Protein AF-A0AAN5T2H8-F1 (afdb_monomer_lite)

Foldseek 3Di:
DAWDWDWPPPPDDDDPPDDIDIDTHDDPDDDDADEEEDELVDQGDALVVCLVVPHAEYEYDAFWAAQVQQQATDDPRNNDALVRCVRNVVSNHAYAHEAADDFDPDPRTTSANQSSCVSDPHLVSNLVSNLVNVVVVCVRSVHQAYEYPRLHHLWFADDLQDTDDNLVSVLCSLVVNCVVPVSHAYEYEDECQCQADDPDHTSRHVSVVSSCNSHVVRHPYYHYPLDPDAWGQHPVRDTDHSDDDPDDPD

Radius of gyration: 19.36 Å; chains: 1; bounding box: 51×49×49 Å

Sequence (250 aa):
SGYTVQFSPQPLTATANATVNITLSQVTSAKGRIIGYIPGWKTPPTAQELANAGYTHVMIAFGVFSTNTPGVIVPAFETVTKEYIQSLHQAGIKVILSLGGALTSIPNTTVDFHQVLAASSSPDVFKQTFINSLKGLISQYGFDGFDMDIEHGINAGGSFSQPQGDIAVLASIINTMYSQNPSLLITLTPQVANIAATSGFDQTWGNYASLTMQTHQSLAWVGIQLYNTGCAFGIDQVCYGPTPTDIPDF

Structure (mmCIF, N/CA/C/O backbone):
data_AF-A0AAN5T2H8-F1
#
_entry.id   AF-A0AAN5T2H8-F1
#
loop_
_atom_site.group_PDB
_atom_site.id
_atom_site.type_symbol
_atom_site.label_atom_id
_atom_site.label_alt_id
_atom_site.label_comp_id
_atom_site.label_asym_id
_atom_site.label_entity_id
_atom_site.label_seq_id
_atom_site.pdbx_PDB_ins_code
_atom_site.Cartn_x
_atom_site.Cartn_y
_atom_site.Cartn_z
_atom_site.occupancy
_atom_site.B_iso_or_equiv
_atom_site.auth_seq_id
_atom_site.auth_comp_id
_atom_site.auth_asym_id
_atom_site.auth_atom_id
_atom_site.pdbx_PDB_model_num
ATOM 1 N N . SER A 1 1 ? -4.868 -22.677 -7.650 1.00 50.78 1 SER A N 1
ATOM 2 C CA . SER A 1 1 ? -4.184 -23.671 -6.801 1.00 50.78 1 SER A CA 1
ATOM 3 C C . SER A 1 1 ? -2.700 -23.553 -7.079 1.00 50.78 1 SER A C 1
ATOM 5 O O . SER A 1 1 ? -2.322 -23.704 -8.231 1.00 50.78 1 SER A O 1
ATOM 7 N N . GLY A 1 2 ? -1.898 -23.124 -6.103 1.00 60.19 2 GLY A N 1
ATOM 8 C CA . GLY A 1 2 ? -0.490 -22.773 -6.334 1.00 60.19 2 GLY A CA 1
ATOM 9 C C . GLY A 1 2 ? 0.454 -23.974 -6.303 1.00 60.19 2 GLY A C 1
ATOM 10 O O . GLY A 1 2 ? 0.075 -25.060 -5.866 1.00 60.19 2 GLY A O 1
ATOM 11 N N . TYR A 1 3 ? 1.694 -23.746 -6.725 1.00 69.50 3 TYR A N 1
ATOM 12 C CA . TYR A 1 3 ? 2.822 -24.643 -6.492 1.00 69.50 3 TYR A CA 1
ATOM 13 C C . TYR A 1 3 ? 3.822 -23.932 -5.581 1.00 69.50 3 TYR A C 1
ATOM 15 O O . TYR A 1 3 ? 4.044 -22.732 -5.737 1.00 69.50 3 TYR A O 1
ATOM 23 N N . THR A 1 4 ? 4.440 -24.641 -4.640 1.00 72.44 4 THR A N 1
ATOM 24 C CA . THR A 1 4 ? 5.670 -24.146 -4.010 1.00 72.44 4 THR A CA 1
ATOM 25 C C . THR A 1 4 ? 6.844 -24.505 -4.902 1.00 72.44 4 THR A C 1
ATOM 27 O O . THR A 1 4 ? 6.951 -25.656 -5.333 1.00 72.44 4 THR A O 1
ATOM 30 N N . VAL A 1 5 ? 7.717 -23.532 -5.152 1.00 77.94 5 VAL A N 1
ATOM 31 C CA . VAL A 1 5 ? 8.919 -23.709 -5.966 1.00 77.94 5 VAL A CA 1
ATOM 32 C C . VAL A 1 5 ? 10.115 -23.904 -5.044 1.00 77.94 5 VAL A C 1
ATOM 34 O O . VAL A 1 5 ? 10.361 -23.086 -4.160 1.00 77.94 5 VAL A O 1
ATOM 37 N N . GLN A 1 6 ? 10.865 -24.981 -5.249 1.00 83.56 6 GLN A N 1
ATOM 38 C CA . GLN A 1 6 ? 12.173 -25.181 -4.635 1.00 83.56 6 GLN A CA 1
ATOM 39 C C . GLN A 1 6 ? 13.227 -25.286 -5.726 1.00 83.56 6 GLN A C 1
ATOM 41 O O . GLN A 1 6 ? 13.046 -26.012 -6.700 1.00 83.56 6 GLN A O 1
ATOM 46 N N . PHE A 1 7 ? 14.335 -24.577 -5.540 1.00 82.75 7 PHE A N 1
ATOM 47 C CA . PHE A 1 7 ? 15.474 -24.627 -6.444 1.00 82.75 7 PHE A CA 1
ATOM 48 C C . PHE A 1 7 ? 16.621 -25.391 -5.780 1.00 82.75 7 PHE A C 1
ATOM 50 O O . PHE A 1 7 ? 16.861 -25.222 -4.586 1.00 82.75 7 PHE A O 1
ATOM 57 N N . SER A 1 8 ? 17.365 -26.189 -6.539 1.00 82.81 8 SER A N 1
ATOM 58 C CA . SER A 1 8 ? 18.579 -26.861 -6.061 1.00 82.81 8 SER A CA 1
ATOM 59 C C . SER A 1 8 ? 19.687 -26.793 -7.121 1.00 82.81 8 SER A C 1
ATOM 61 O O . SER A 1 8 ? 19.396 -27.082 -8.285 1.00 82.81 8 SER A O 1
ATOM 63 N N . PRO A 1 9 ? 20.937 -26.437 -6.757 1.00 78.25 9 PRO A N 1
ATOM 64 C CA . PRO A 1 9 ? 21.416 -26.154 -5.397 1.00 78.25 9 PRO A CA 1
ATOM 65 C C . PRO A 1 9 ? 20.999 -24.768 -4.864 1.00 78.25 9 PRO A C 1
ATOM 67 O O . PRO A 1 9 ? 20.683 -23.862 -5.632 1.00 78.25 9 PRO A O 1
ATOM 70 N N . GLN A 1 10 ? 21.002 -24.614 -3.533 1.00 74.00 10 GLN A N 1
ATOM 71 C CA . GLN A 1 10 ? 20.938 -23.317 -2.845 1.00 74.00 10 GLN A CA 1
ATOM 72 C C . GLN A 1 10 ? 22.271 -23.040 -2.133 1.00 74.00 10 GLN A C 1
ATOM 74 O O . GLN A 1 10 ? 22.791 -23.956 -1.491 1.00 74.00 10 GLN A O 1
ATOM 79 N N . PRO A 1 11 ? 22.807 -21.806 -2.184 1.00 65.06 11 PRO A N 1
ATOM 80 C CA . PRO A 1 11 ? 22.267 -20.634 -2.881 1.00 65.06 11 PRO A CA 1
ATOM 81 C C . PRO A 1 11 ? 22.416 -20.738 -4.408 1.00 65.06 11 PRO A C 1
ATOM 83 O O . PRO A 1 11 ? 23.359 -21.355 -4.906 1.00 65.06 11 PRO A O 1
ATOM 86 N N . LEU A 1 12 ? 21.503 -20.109 -5.156 1.00 71.12 12 LEU A N 1
ATOM 87 C CA . LEU A 1 12 ? 21.636 -20.007 -6.613 1.00 71.12 12 LEU A CA 1
ATOM 88 C C . LEU A 1 12 ? 22.919 -19.245 -6.953 1.00 71.12 12 LEU A C 1
ATOM 90 O O . LEU A 1 12 ? 23.082 -18.084 -6.584 1.00 71.12 12 LEU A O 1
ATOM 94 N N . THR A 1 13 ? 23.833 -19.905 -7.659 1.00 67.75 13 THR A N 1
ATOM 95 C CA . THR A 1 13 ? 25.086 -19.310 -8.131 1.00 67.75 13 THR A CA 1
ATOM 96 C C . THR A 1 13 ? 25.065 -19.273 -9.653 1.00 67.75 13 THR A C 1
ATOM 98 O O . THR A 1 13 ? 24.895 -20.301 -10.305 1.00 67.75 13 THR A O 1
ATOM 101 N N . ALA A 1 14 ? 25.228 -18.085 -10.235 1.00 62.59 14 ALA A N 1
ATOM 102 C CA . ALA A 1 14 ? 25.294 -17.924 -11.683 1.00 62.59 14 ALA A CA 1
ATOM 103 C C . ALA A 1 14 ? 26.664 -18.405 -12.187 1.00 62.59 14 ALA A C 1
ATOM 105 O O . ALA A 1 14 ? 27.649 -17.674 -12.151 1.00 62.59 14 ALA A O 1
ATOM 106 N N . THR A 1 15 ? 26.745 -19.666 -12.608 1.00 75.50 15 THR A N 1
ATOM 107 C CA . THR A 1 15 ? 27.929 -20.250 -13.257 1.00 75.50 15 THR A CA 1
ATOM 108 C C . THR A 1 15 ? 27.534 -20.744 -14.644 1.00 75.50 15 THR A C 1
ATOM 110 O O . THR A 1 15 ? 26.447 -21.297 -14.818 1.00 75.50 15 THR A O 1
ATOM 113 N N . ALA A 1 16 ? 28.397 -20.536 -15.641 1.00 72.06 16 ALA A N 1
ATOM 114 C CA . ALA A 1 16 ? 28.141 -21.006 -16.999 1.00 72.06 16 ALA A CA 1
ATOM 115 C C . ALA A 1 16 ? 27.882 -22.524 -16.998 1.00 72.06 16 ALA A C 1
ATOM 117 O O . ALA A 1 16 ? 28.656 -23.285 -16.419 1.00 72.06 16 ALA A O 1
ATOM 118 N N . ASN A 1 17 ? 26.793 -22.946 -17.646 1.00 78.75 17 ASN A N 1
ATOM 119 C CA . ASN A 1 17 ? 26.330 -24.339 -17.727 1.00 78.75 17 ASN A CA 1
ATOM 120 C C . ASN A 1 17 ? 25.888 -24.982 -16.393 1.00 78.75 17 ASN A C 1
ATOM 122 O O . ASN A 1 17 ? 25.775 -26.207 -16.316 1.00 78.75 17 ASN A O 1
ATOM 126 N N . ALA A 1 18 ? 25.613 -24.199 -15.343 1.00 78.75 18 ALA A N 1
ATOM 127 C CA . ALA A 1 18 ? 25.038 -24.740 -14.113 1.00 78.75 18 ALA A CA 1
ATOM 128 C C . ALA A 1 18 ? 23.621 -25.283 -14.357 1.00 78.75 18 ALA A C 1
ATOM 130 O O . ALA A 1 18 ? 22.776 -24.621 -14.957 1.00 78.75 18 ALA A O 1
ATOM 131 N N . THR A 1 19 ? 23.354 -26.492 -13.862 1.00 77.94 19 THR A N 1
ATOM 132 C CA . THR A 1 19 ? 22.013 -27.087 -13.888 1.00 77.94 19 THR A CA 1
ATOM 133 C C . THR A 1 19 ? 21.271 -26.708 -12.610 1.00 77.94 19 THR A C 1
ATOM 135 O O . THR A 1 19 ? 21.754 -26.992 -11.514 1.00 77.94 19 THR A O 1
ATOM 138 N N . VAL A 1 20 ? 20.101 -26.081 -12.749 1.00 81.56 20 VAL A N 1
ATOM 139 C CA . VAL A 1 20 ? 19.196 -25.777 -11.632 1.00 81.56 20 VAL A CA 1
ATOM 140 C C . VAL A 1 20 ? 18.009 -26.726 -11.700 1.00 81.56 20 VAL A C 1
ATOM 142 O O . VAL A 1 20 ? 17.266 -26.734 -12.679 1.00 81.56 20 VAL A O 1
ATOM 145 N N . ASN A 1 21 ? 17.815 -27.511 -10.645 1.00 83.25 21 ASN A N 1
ATOM 146 C CA . ASN A 1 21 ? 16.631 -28.345 -10.499 1.00 83.25 21 ASN A CA 1
ATOM 147 C C . ASN A 1 21 ? 15.503 -27.515 -9.889 1.00 83.25 21 ASN A C 1
ATOM 149 O O . ASN A 1 21 ? 15.682 -26.933 -8.818 1.00 83.25 21 ASN A O 1
ATOM 153 N N . ILE A 1 22 ? 14.355 -27.484 -10.565 1.00 83.25 22 ILE A N 1
ATOM 154 C CA . ILE A 1 22 ? 13.144 -26.799 -10.113 1.00 83.25 22 ILE A CA 1
ATOM 155 C C . ILE A 1 22 ? 12.129 -27.863 -9.705 1.00 83.25 22 ILE A C 1
ATOM 157 O O . ILE A 1 22 ? 11.617 -28.599 -10.547 1.00 83.25 22 ILE A O 1
ATOM 161 N N . THR A 1 23 ? 11.821 -27.934 -8.415 1.00 86.31 23 THR A N 1
ATOM 162 C CA . THR A 1 23 ? 10.765 -28.805 -7.895 1.00 86.31 23 THR A CA 1
ATOM 163 C C . THR A 1 23 ? 9.506 -27.980 -7.670 1.00 86.31 23 THR A C 1
ATOM 165 O O . THR A 1 23 ? 9.522 -27.010 -6.910 1.00 86.31 23 THR A O 1
ATOM 168 N N . LEU A 1 24 ? 8.412 -28.384 -8.318 1.00 77.19 24 LEU A N 1
ATOM 169 C CA . LEU A 1 24 ? 7.084 -27.802 -8.148 1.00 77.19 24 LEU A CA 1
ATOM 170 C C . LEU A 1 24 ? 6.224 -28.749 -7.308 1.00 77.19 24 LEU A C 1
ATOM 172 O O . LEU A 1 24 ? 5.807 -29.800 -7.792 1.00 77.19 24 LEU A O 1
ATOM 176 N N . SER A 1 25 ? 5.916 -28.373 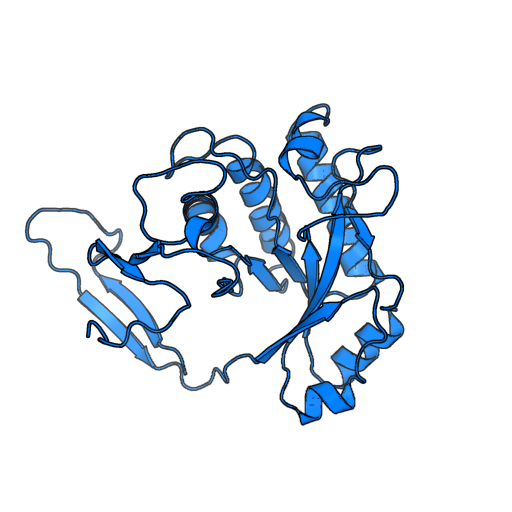-6.069 1.00 81.19 25 SER A N 1
ATOM 177 C CA . SER A 1 25 ? 5.001 -29.152 -5.223 1.00 81.19 25 SER A CA 1
ATOM 178 C C . SER A 1 25 ? 3.615 -28.522 -5.238 1.00 81.19 25 SER A C 1
ATOM 180 O O . SER A 1 25 ? 3.462 -27.353 -4.886 1.00 81.19 25 SER A O 1
ATOM 182 N N . GLN A 1 26 ? 2.603 -29.285 -5.656 1.00 61.59 26 GLN A N 1
ATOM 183 C CA . GLN A 1 26 ? 1.222 -28.811 -5.719 1.00 61.59 26 GLN A CA 1
ATOM 184 C C . GLN A 1 26 ? 0.692 -28.520 -4.310 1.00 61.59 26 GLN A C 1
ATOM 186 O O . GLN A 1 26 ? 0.695 -29.388 -3.438 1.00 61.59 26 GLN A O 1
ATOM 191 N N . VAL A 1 27 ? 0.198 -27.303 -4.086 1.00 66.69 27 VAL A N 1
ATOM 192 C CA . VAL A 1 27 ? -0.422 -26.915 -2.816 1.00 66.69 27 VAL A CA 1
ATOM 193 C C . VAL A 1 27 ? -1.867 -27.410 -2.808 1.00 66.69 27 VAL A C 1
ATOM 195 O O . VAL A 1 27 ? -2.716 -26.893 -3.535 1.00 66.69 27 VAL A O 1
ATOM 198 N N . THR A 1 28 ? -2.160 -28.407 -1.974 1.00 58.22 28 THR A N 1
ATOM 199 C CA . THR A 1 28 ? -3.465 -29.089 -1.922 1.00 58.22 28 THR A CA 1
ATOM 200 C C . THR A 1 28 ? -4.525 -28.395 -1.053 1.00 58.22 28 THR A C 1
ATOM 202 O O . THR A 1 28 ? -5.630 -28.916 -0.942 1.00 58.22 28 THR A O 1
ATOM 205 N N . SER A 1 29 ? -4.263 -27.209 -0.477 1.00 54.94 29 SER A N 1
ATOM 206 C CA . SER A 1 29 ? -5.242 -26.526 0.400 1.00 54.94 29 SER A CA 1
ATOM 207 C C . SER A 1 29 ? -5.427 -25.013 0.221 1.00 54.94 29 SER A C 1
ATOM 209 O O . SER A 1 29 ? -6.231 -24.419 0.938 1.00 54.94 29 SER A O 1
ATOM 211 N N . ALA A 1 30 ? -4.770 -24.355 -0.736 1.00 55.03 30 ALA A N 1
ATOM 212 C CA . ALA A 1 30 ? -4.977 -22.919 -0.919 1.00 55.03 30 ALA A CA 1
ATOM 213 C C . ALA A 1 30 ? -6.132 -22.657 -1.899 1.00 55.03 30 ALA A C 1
ATOM 215 O O . ALA A 1 30 ? -5.928 -22.608 -3.117 1.00 55.03 30 ALA A O 1
ATOM 216 N N . LYS A 1 31 ? -7.349 -22.451 -1.371 1.00 69.31 31 LYS A N 1
ATOM 217 C CA . LYS A 1 31 ? -8.353 -21.650 -2.090 1.00 69.31 31 LYS A CA 1
ATOM 218 C C . LYS A 1 31 ? -7.684 -20.309 -2.432 1.00 69.31 31 LYS A C 1
ATOM 220 O O . LYS A 1 31 ? -6.991 -19.740 -1.591 1.00 69.31 31 LYS A O 1
ATOM 225 N N . GLY A 1 32 ? -7.812 -19.856 -3.680 1.00 85.38 32 GLY A N 1
ATOM 226 C CA . GLY A 1 32 ? -7.316 -18.537 -4.081 1.00 85.38 32 GLY A CA 1
ATOM 227 C C . GLY A 1 32 ? -7.993 -17.418 -3.284 1.00 85.38 32 GLY A C 1
ATOM 228 O O . GLY A 1 32 ? -8.900 -17.667 -2.489 1.00 85.38 32 GLY A O 1
ATOM 229 N N . ARG A 1 33 ? -7.564 -16.176 -3.504 1.00 94.81 33 ARG A N 1
ATOM 230 C CA . ARG A 1 33 ? -8.168 -15.001 -2.868 1.00 94.81 33 ARG A CA 1
ATOM 231 C C . ARG A 1 33 ? -8.975 -14.224 -3.900 1.00 94.81 33 ARG A C 1
ATOM 233 O O . ARG A 1 33 ? -8.498 -14.016 -5.009 1.00 94.81 33 ARG A O 1
ATOM 240 N N . ILE A 1 34 ? -10.158 -13.767 -3.506 1.00 96.75 34 ILE A N 1
ATOM 241 C CA . ILE A 1 34 ? -10.845 -12.643 -4.150 1.00 96.75 34 ILE A CA 1
ATOM 242 C C . ILE A 1 34 ? -10.675 -11.451 -3.209 1.00 96.75 34 ILE A C 1
ATOM 244 O O . ILE A 1 34 ? -11.042 -11.542 -2.029 1.00 96.75 34 ILE A O 1
ATOM 248 N N . ILE A 1 35 ? -10.046 -10.393 -3.718 1.00 98.69 35 ILE A N 1
ATOM 249 C CA . ILE A 1 35 ? -9.630 -9.201 -2.973 1.00 98.69 35 ILE A CA 1
ATOM 250 C C . ILE A 1 35 ? -10.354 -8.000 -3.586 1.00 98.69 35 ILE A C 1
ATOM 252 O O . ILE A 1 35 ? -10.353 -7.849 -4.806 1.00 98.69 35 ILE A O 1
ATOM 256 N N . GLY A 1 36 ? -10.990 -7.170 -2.760 1.00 98.50 36 GLY A N 1
ATOM 257 C CA . GLY A 1 36 ? -11.702 -5.973 -3.219 1.00 98.50 36 GLY A CA 1
ATOM 258 C C . GLY A 1 36 ? -11.251 -4.712 -2.497 1.00 98.50 36 GLY A C 1
ATOM 259 O O . GLY A 1 36 ? -11.157 -4.711 -1.274 1.00 98.50 36 GLY A O 1
ATOM 260 N N . TYR A 1 37 ? -11.022 -3.625 -3.232 1.00 98.81 37 TYR A N 1
ATOM 261 C CA . TYR A 1 37 ? -10.840 -2.305 -2.626 1.00 98.81 37 TYR A CA 1
ATOM 262 C C . TYR A 1 37 ? -12.196 -1.710 -2.237 1.00 98.81 37 TYR A C 1
ATOM 264 O O . TYR A 1 37 ? -13.133 -1.698 -3.036 1.00 98.81 37 TYR A O 1
ATOM 272 N N . ILE A 1 38 ? -12.290 -1.201 -1.009 1.00 98.81 38 ILE A N 1
ATOM 273 C CA . ILE A 1 38 ? -13.434 -0.456 -0.486 1.00 98.81 38 ILE A CA 1
ATOM 274 C C . ILE A 1 38 ? -13.019 1.015 -0.389 1.00 98.81 38 ILE A C 1
ATOM 276 O O . ILE A 1 38 ? -12.206 1.359 0.474 1.00 98.81 38 ILE A O 1
ATOM 280 N N . PRO A 1 39 ? -13.574 1.892 -1.245 1.00 98.75 39 PRO A N 1
ATOM 281 C CA . PRO A 1 39 ? -13.322 3.323 -1.169 1.00 98.75 39 PRO A CA 1
ATOM 282 C C . PRO A 1 39 ? -13.934 3.896 0.107 1.00 98.75 39 PRO A C 1
ATOM 284 O O . PRO A 1 39 ? -15.154 3.892 0.270 1.00 98.75 39 PRO A O 1
ATOM 287 N N . GLY A 1 40 ? -13.103 4.434 0.991 1.00 98.56 40 GLY A N 1
ATOM 288 C CA . GLY A 1 40 ? -13.525 4.963 2.284 1.00 98.56 40 GLY A CA 1
ATOM 289 C C . GLY A 1 40 ? -14.295 6.288 2.227 1.00 98.56 40 GLY A C 1
ATOM 290 O O . GLY A 1 40 ? -14.650 6.850 3.257 1.00 98.56 40 GLY A O 1
ATOM 291 N N . TRP A 1 41 ? -14.568 6.790 1.025 1.00 98.38 41 TRP A N 1
ATOM 292 C CA . TRP A 1 41 ? -15.428 7.944 0.747 1.00 98.38 41 TRP A CA 1
ATOM 293 C C . TRP A 1 41 ? -16.755 7.549 0.075 1.00 98.38 41 TRP A C 1
ATOM 295 O O . TRP A 1 41 ? -17.522 8.411 -0.352 1.00 98.38 41 TRP A O 1
ATOM 305 N N . LYS A 1 42 ? -17.037 6.247 -0.065 1.00 98.38 42 LYS A N 1
ATOM 306 C CA . LYS A 1 42 ? -18.309 5.718 -0.580 1.00 98.38 42 LYS A CA 1
ATOM 307 C C . LYS A 1 42 ? -18.967 4.835 0.469 1.00 98.38 42 LYS A C 1
ATOM 309 O O . LYS A 1 42 ? -18.280 4.195 1.259 1.00 98.38 42 LYS A O 1
ATOM 314 N N . THR A 1 43 ? -20.297 4.766 0.467 1.00 98.19 43 THR A N 1
ATOM 315 C CA . THR A 1 43 ? -21.014 3.779 1.285 1.00 98.19 43 THR A CA 1
ATOM 316 C C . THR A 1 43 ? -20.542 2.373 0.898 1.00 98.19 43 THR A C 1
ATOM 318 O O . THR A 1 43 ? -20.646 2.019 -0.281 1.00 98.19 43 THR A O 1
ATOM 321 N N . PRO A 1 44 ? -19.990 1.584 1.838 1.00 98.25 44 PRO A N 1
ATOM 322 C CA . PRO A 1 44 ? -19.487 0.259 1.516 1.00 98.25 44 PRO A CA 1
ATOM 323 C C . PRO A 1 44 ? -20.644 -0.736 1.302 1.00 98.25 44 PRO A C 1
ATOM 325 O O . PRO A 1 44 ? -21.704 -0.575 1.915 1.00 98.25 44 PRO A O 1
ATOM 328 N N . PRO A 1 45 ? -20.457 -1.783 0.474 1.00 98.38 45 PRO A N 1
ATOM 329 C CA . PRO A 1 45 ? -21.368 -2.927 0.440 1.00 98.38 45 PRO A CA 1
ATOM 330 C C . PRO A 1 45 ? -21.454 -3.599 1.812 1.00 98.38 45 PRO A C 1
ATOM 332 O O . PRO A 1 45 ? -20.537 -3.490 2.624 1.00 98.38 45 PRO A O 1
ATOM 335 N N . THR A 1 46 ? -22.523 -4.342 2.080 1.00 98.44 46 THR A N 1
ATOM 336 C CA . THR A 1 46 ? -22.617 -5.085 3.342 1.00 98.44 46 THR A CA 1
ATOM 337 C C . THR A 1 46 ? -21.626 -6.251 3.375 1.00 98.44 46 THR A C 1
ATOM 339 O O . THR A 1 46 ? -21.294 -6.852 2.349 1.00 98.44 46 THR A O 1
ATOM 342 N N . ALA A 1 47 ? -21.193 -6.638 4.578 1.00 98.31 47 ALA A N 1
ATOM 343 C CA . ALA A 1 47 ? -20.315 -7.794 4.753 1.00 98.31 47 ALA A CA 1
ATOM 344 C C . ALA A 1 47 ? -20.915 -9.092 4.179 1.00 98.31 47 ALA A C 1
ATOM 346 O O . ALA A 1 47 ? -20.196 -9.898 3.589 1.00 98.31 47 ALA A O 1
ATOM 347 N N . GLN A 1 48 ? -22.237 -9.273 4.293 1.00 97.62 48 GLN A N 1
ATOM 348 C CA . GLN A 1 48 ? -22.922 -10.452 3.765 1.00 97.62 48 GLN A CA 1
ATOM 349 C C . GLN A 1 48 ? -22.948 -10.474 2.231 1.00 97.62 48 GLN A C 1
ATOM 351 O O . GLN A 1 48 ? -22.764 -11.539 1.646 1.00 97.62 48 GLN A O 1
ATOM 356 N N . GLU A 1 49 ? -23.153 -9.331 1.569 1.00 98.12 49 GLU A N 1
ATOM 357 C CA . GLU A 1 49 ? -23.083 -9.242 0.103 1.00 98.12 49 GLU A CA 1
ATOM 358 C C . GLU A 1 49 ? -21.688 -9.613 -0.404 1.00 98.12 49 GLU A C 1
ATOM 360 O O . GLU A 1 49 ? -21.563 -10.417 -1.328 1.00 98.12 49 GLU A O 1
ATOM 365 N N . LEU A 1 50 ? -20.642 -9.093 0.244 1.00 98.38 50 LEU A N 1
ATOM 366 C CA . LEU A 1 50 ? -19.255 -9.411 -0.098 1.00 98.38 50 LEU A CA 1
ATOM 367 C C . LEU A 1 50 ? -18.949 -10.900 0.112 1.00 98.38 50 LEU A C 1
ATOM 369 O O . LEU A 1 50 ? -18.388 -11.546 -0.774 1.00 98.38 50 LEU A O 1
ATOM 373 N N . ALA A 1 51 ? -19.362 -11.474 1.243 1.00 94.81 51 ALA A N 1
ATOM 374 C CA . ALA A 1 51 ? -19.146 -12.891 1.527 1.00 94.81 51 ALA A CA 1
ATOM 375 C C . ALA A 1 51 ? -19.904 -13.798 0.544 1.00 94.81 51 ALA A C 1
ATOM 377 O O . ALA A 1 51 ? -19.332 -14.757 0.027 1.00 94.81 51 ALA A O 1
ATOM 378 N N . ASN A 1 52 ? -21.158 -13.465 0.217 1.00 95.25 52 ASN A N 1
ATOM 379 C CA . ASN A 1 52 ? -21.962 -14.197 -0.768 1.00 95.25 52 ASN A CA 1
ATOM 380 C C . ASN A 1 52 ? -21.356 -14.135 -2.177 1.00 95.25 52 ASN A C 1
ATOM 382 O O . ASN A 1 52 ? -21.445 -15.109 -2.922 1.00 95.25 52 ASN A O 1
ATOM 386 N N . ALA A 1 53 ? -20.719 -13.017 -2.533 1.00 96.19 53 ALA A N 1
ATOM 387 C CA . ALA A 1 53 ? -19.980 -12.869 -3.785 1.00 96.19 53 ALA A CA 1
ATOM 388 C C . ALA A 1 53 ? -18.618 -13.598 -3.782 1.00 96.19 53 ALA A C 1
ATOM 390 O O . ALA A 1 53 ? -17.967 -13.688 -4.822 1.00 96.19 53 ALA A O 1
ATOM 391 N N . GLY A 1 54 ? -18.187 -14.141 -2.638 1.00 94.69 54 GLY A N 1
ATOM 392 C CA . GLY A 1 54 ? -16.956 -14.919 -2.504 1.00 94.69 54 GLY A CA 1
ATOM 393 C C . GLY A 1 54 ? -15.711 -14.100 -2.164 1.00 94.69 54 GLY A C 1
ATOM 394 O O . GLY A 1 54 ? -14.603 -14.637 -2.249 1.00 94.69 54 GLY A O 1
ATOM 395 N N . TYR A 1 55 ? -15.854 -12.827 -1.770 1.00 97.88 55 TYR A N 1
ATOM 396 C CA . TYR A 1 55 ? -14.720 -12.045 -1.278 1.00 97.88 55 TYR A CA 1
ATOM 397 C C . TYR A 1 55 ? -14.115 -12.705 -0.041 1.00 97.88 55 TYR A C 1
ATOM 399 O O . TYR A 1 55 ? -14.807 -13.162 0.863 1.00 97.88 55 TYR A O 1
ATOM 407 N N . THR A 1 56 ? -12.788 -12.737 -0.016 1.00 98.06 56 THR A N 1
ATOM 408 C CA . THR A 1 56 ? -12.002 -13.305 1.091 1.00 98.06 56 THR A CA 1
ATOM 409 C C . THR A 1 56 ? -11.260 -12.224 1.865 1.00 98.06 56 THR A C 1
ATOM 411 O O . THR A 1 56 ? -10.991 -12.378 3.053 1.00 98.06 56 THR A O 1
ATOM 414 N N . HIS A 1 57 ? -10.910 -11.138 1.174 1.00 98.81 57 HIS A N 1
ATOM 415 C CA . HIS A 1 57 ? -10.160 -10.016 1.708 1.00 98.81 57 HIS A CA 1
ATOM 416 C C . HIS A 1 57 ? -10.739 -8.723 1.142 1.00 98.81 57 HIS A C 1
ATOM 418 O O . HIS A 1 57 ? -11.185 -8.686 -0.010 1.00 98.81 57 HIS A O 1
ATOM 424 N N . VAL A 1 58 ? -10.672 -7.658 1.927 1.00 98.94 58 VAL A N 1
ATOM 425 C CA . VAL A 1 58 ? -10.943 -6.301 1.466 1.00 98.94 58 VAL A CA 1
ATOM 426 C C . VAL A 1 58 ? -9.831 -5.351 1.891 1.00 98.94 58 VAL A C 1
ATOM 428 O O . VAL A 1 58 ? -9.225 -5.518 2.950 1.00 98.94 58 VAL A O 1
ATOM 431 N N . MET A 1 59 ? -9.589 -4.352 1.050 1.00 98.94 59 MET A N 1
ATOM 432 C CA . MET A 1 59 ? -8.569 -3.323 1.220 1.00 98.94 59 MET A CA 1
ATOM 433 C C . MET A 1 59 ? -9.288 -1.996 1.459 1.00 98.94 59 MET A C 1
ATOM 435 O O . MET A 1 59 ? -10.014 -1.523 0.586 1.00 98.94 59 MET A O 1
ATOM 439 N N . ILE A 1 60 ? -9.144 -1.408 2.642 1.00 98.94 60 ILE A N 1
ATOM 440 C CA . ILE A 1 60 ? -9.750 -0.115 2.961 1.00 98.94 60 ILE A CA 1
ATOM 441 C C . ILE A 1 60 ? -8.847 0.993 2.424 1.00 98.94 60 ILE A C 1
ATOM 443 O O . ILE A 1 60 ? -7.713 1.149 2.876 1.00 98.94 60 ILE A O 1
ATOM 447 N N . ALA A 1 61 ? -9.373 1.753 1.468 1.00 98.88 61 ALA A N 1
ATOM 448 C CA . ALA A 1 61 ? -8.698 2.861 0.807 1.00 98.88 61 ALA A CA 1
ATOM 449 C C . ALA A 1 61 ? -9.141 4.197 1.445 1.00 98.88 61 ALA A C 1
ATOM 451 O O . ALA A 1 61 ? -10.329 4.510 1.412 1.00 98.88 61 ALA A O 1
ATOM 452 N N . PHE A 1 62 ? -8.274 5.022 2.037 1.00 98.88 62 PHE A N 1
ATOM 453 C CA . PHE A 1 62 ? -6.828 4.851 2.256 1.00 98.88 62 PHE A CA 1
ATOM 454 C C . PHE A 1 62 ? -6.389 5.451 3.600 1.00 98.88 62 PHE A C 1
ATOM 456 O O . PHE A 1 62 ? -7.084 6.281 4.182 1.00 98.88 62 PHE A O 1
ATOM 463 N N . GLY A 1 63 ? -5.209 5.075 4.088 1.00 98.88 63 GLY A N 1
ATOM 464 C CA . GLY A 1 63 ? -4.418 5.904 4.999 1.00 98.8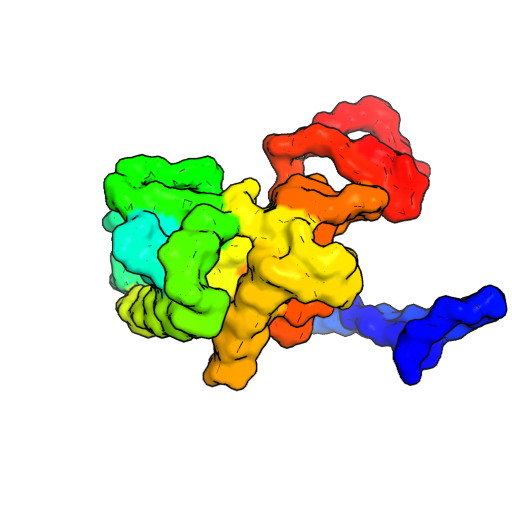8 63 GLY A CA 1
ATOM 465 C C . GLY A 1 63 ? -3.439 6.772 4.203 1.00 98.88 63 GLY A C 1
ATOM 466 O O . GLY A 1 63 ? -2.633 6.241 3.444 1.00 98.88 63 GLY A O 1
ATOM 467 N N . VAL A 1 64 ? -3.487 8.092 4.387 1.00 98.94 64 VAL A N 1
ATOM 468 C CA . VAL A 1 64 ? -2.596 9.068 3.722 1.00 98.94 64 VAL A CA 1
ATOM 469 C C . VAL A 1 64 ? -1.582 9.642 4.717 1.00 98.94 64 VAL A C 1
ATOM 471 O O . VAL A 1 64 ? -1.682 9.388 5.915 1.00 98.94 64 VAL A O 1
ATOM 474 N N . PHE A 1 65 ? -0.583 10.402 4.272 1.00 98.94 65 PHE A N 1
ATOM 475 C CA . PHE A 1 65 ? 0.536 10.811 5.131 1.00 98.94 65 PHE A CA 1
ATOM 476 C C . PHE A 1 65 ? 0.409 12.261 5.601 1.00 98.94 65 PHE A C 1
ATOM 478 O O . PHE A 1 65 ? 0.164 13.159 4.803 1.00 98.94 65 PHE A O 1
ATOM 485 N N . SER A 1 66 ? 0.600 12.514 6.896 1.00 98.88 66 SER A N 1
ATOM 486 C CA . SER A 1 66 ? 0.581 13.865 7.472 1.00 98.88 66 SER A CA 1
ATOM 487 C C . SER A 1 66 ? 1.811 14.674 7.057 1.00 98.88 66 SER A C 1
ATOM 489 O O . SER A 1 66 ? 2.943 14.236 7.266 1.00 98.88 66 SER A O 1
ATOM 491 N N . THR A 1 67 ? 1.606 15.899 6.566 1.00 98.75 67 THR A N 1
ATOM 492 C CA . THR A 1 67 ? 2.697 16.857 6.312 1.00 98.75 67 THR A CA 1
ATOM 493 C C . THR A 1 67 ? 3.046 17.693 7.545 1.00 98.75 67 THR A C 1
ATOM 495 O O . THR A 1 67 ? 4.120 18.280 7.597 1.00 98.75 67 THR A O 1
ATOM 498 N N . ASN A 1 68 ? 2.168 17.741 8.554 1.00 98.31 68 ASN A N 1
ATOM 499 C CA . ASN A 1 68 ? 2.431 18.436 9.822 1.00 98.31 68 ASN A CA 1
ATOM 500 C C . ASN A 1 68 ? 3.286 17.602 10.779 1.00 98.31 68 ASN A C 1
ATOM 502 O O . ASN A 1 68 ? 4.002 18.142 11.621 1.00 98.31 68 ASN A O 1
ATOM 506 N N . THR A 1 69 ? 3.174 16.277 10.704 1.00 98.56 69 THR A N 1
ATOM 507 C CA . THR A 1 69 ? 3.913 15.359 11.575 1.00 98.56 69 THR A CA 1
ATOM 508 C C . THR A 1 69 ? 4.439 14.194 10.738 1.00 98.56 69 THR A C 1
ATOM 510 O O . THR A 1 69 ? 3.768 13.165 10.640 1.00 98.56 69 THR A O 1
ATOM 513 N N . PRO A 1 70 ? 5.623 14.360 10.119 1.00 98.69 70 PRO A N 1
ATOM 514 C CA . PRO A 1 70 ? 6.280 13.348 9.298 1.00 98.69 70 PRO A CA 1
ATOM 515 C C . PRO A 1 70 ? 6.258 11.941 9.905 1.00 98.69 70 PRO A C 1
ATOM 517 O O . PRO A 1 70 ? 6.808 11.705 10.981 1.00 98.69 70 PRO A O 1
ATOM 520 N N . GLY A 1 71 ? 5.624 11.008 9.196 1.00 98.62 71 GLY A N 1
ATOM 521 C CA . GLY A 1 71 ? 5.444 9.618 9.617 1.00 98.62 71 GLY A CA 1
ATOM 522 C C . GLY A 1 71 ? 4.056 9.307 10.182 1.00 98.62 71 GLY A C 1
ATOM 523 O O . GLY A 1 71 ? 3.681 8.145 10.220 1.00 98.62 71 GLY A O 1
ATOM 524 N N . VAL A 1 72 ? 3.245 10.292 10.580 1.00 98.94 72 VAL A N 1
ATOM 525 C CA . VAL A 1 72 ? 1.857 10.021 10.995 1.00 98.94 72 VAL A CA 1
ATOM 526 C C . VAL A 1 72 ? 0.998 9.670 9.780 1.00 98.94 72 VAL A C 1
ATOM 528 O O . VAL A 1 72 ? 0.988 10.398 8.787 1.00 98.94 72 VAL A O 1
ATOM 531 N N . ILE A 1 73 ? 0.237 8.582 9.894 1.00 98.94 73 ILE A N 1
ATOM 532 C CA . ILE A 1 73 ? -0.778 8.161 8.929 1.00 98.94 73 ILE A CA 1
ATOM 533 C C . ILE A 1 73 ? -2.129 8.741 9.358 1.00 98.94 73 ILE A C 1
ATOM 535 O O . ILE A 1 73 ? -2.557 8.588 10.504 1.00 98.94 73 ILE A O 1
ATOM 539 N N . VAL A 1 74 ? -2.803 9.400 8.424 1.00 98.94 74 VAL A N 1
ATOM 540 C CA . VAL A 1 74 ? -4.113 10.029 8.584 1.00 98.94 74 VAL A CA 1
ATOM 541 C C . VAL A 1 74 ? -5.166 9.169 7.874 1.00 98.94 74 VAL A C 1
ATOM 543 O O . VAL A 1 74 ? -5.044 8.935 6.671 1.00 98.94 74 VAL A O 1
ATOM 546 N N . PRO A 1 75 ? -6.203 8.688 8.580 1.00 98.75 75 PRO A N 1
ATOM 547 C CA . PRO A 1 75 ? -7.335 7.996 7.966 1.00 98.75 75 PRO A CA 1
ATOM 548 C C . PRO A 1 75 ? -8.060 8.864 6.933 1.00 98.75 75 PRO A C 1
ATOM 550 O O . PRO A 1 75 ? -8.538 9.944 7.269 1.00 98.75 75 PRO A O 1
ATOM 553 N N . ALA A 1 76 ? -8.203 8.365 5.707 1.00 98.62 76 ALA A N 1
ATOM 554 C CA . ALA A 1 76 ? -9.010 8.959 4.639 1.00 98.62 76 ALA A CA 1
ATOM 555 C C . ALA A 1 76 ? -10.158 8.015 4.235 1.00 98.62 76 ALA A C 1
ATOM 557 O O . ALA A 1 76 ? -10.401 7.762 3.056 1.00 98.62 76 ALA A O 1
ATOM 558 N N . PHE A 1 77 ? -10.839 7.448 5.237 1.00 98.56 77 PHE A N 1
ATOM 559 C CA . PHE A 1 77 ? -11.917 6.473 5.058 1.00 98.56 77 PHE A CA 1
ATOM 560 C C . PHE A 1 77 ? -13.143 6.745 5.941 1.00 98.56 77 PHE A C 1
ATOM 562 O O . PHE A 1 77 ? -13.619 5.879 6.665 1.00 98.56 77 PHE A O 1
ATOM 569 N N . GLU A 1 78 ? -13.671 7.966 5.879 1.00 97.19 78 GLU A N 1
ATOM 570 C CA . GLU A 1 78 ? -14.774 8.455 6.722 1.00 97.19 78 GLU A CA 1
ATOM 571 C C . GLU A 1 78 ? -16.028 7.560 6.748 1.00 97.19 78 GLU A C 1
ATOM 573 O O . GLU A 1 78 ? -16.746 7.538 7.747 1.00 97.19 78 GLU A O 1
ATOM 578 N N . THR A 1 79 ? -16.302 6.803 5.681 1.00 97.81 79 THR A N 1
ATOM 579 C CA . THR A 1 79 ? -17.471 5.911 5.601 1.00 97.81 79 THR A CA 1
ATOM 580 C C . THR A 1 79 ? -17.252 4.537 6.241 1.00 97.81 79 THR A C 1
ATOM 582 O O . THR A 1 79 ? -18.206 3.766 6.369 1.00 97.81 79 THR A O 1
ATOM 585 N N . VAL A 1 80 ? -16.020 4.203 6.637 1.00 98.38 80 VAL A N 1
ATOM 586 C CA . VAL A 1 80 ? -15.631 2.883 7.151 1.00 98.38 80 VAL A CA 1
ATOM 587 C C . VAL A 1 80 ? -15.432 2.961 8.662 1.00 98.38 80 VAL A C 1
ATOM 589 O O . VAL A 1 80 ? -14.451 3.515 9.153 1.00 98.38 80 VAL A O 1
ATOM 592 N N . THR A 1 81 ? -16.358 2.366 9.415 1.00 98.56 81 THR A N 1
ATOM 593 C CA . THR A 1 81 ? -16.287 2.326 10.882 1.00 98.56 81 THR A CA 1
ATOM 594 C C . THR A 1 81 ? -15.661 1.030 11.395 1.00 98.56 81 THR A C 1
ATOM 596 O O . THR A 1 81 ? -15.571 0.023 10.687 1.00 98.56 81 THR A O 1
ATOM 599 N N . LYS A 1 82 ? -15.268 1.027 12.673 1.00 98.62 82 LYS A N 1
ATOM 600 C CA . LYS A 1 82 ? -14.798 -0.179 13.366 1.00 98.62 82 LYS A CA 1
ATOM 601 C C . LYS A 1 82 ? -15.858 -1.287 13.376 1.00 98.62 82 LYS A C 1
ATOM 603 O O . LYS A 1 82 ? -15.531 -2.455 13.200 1.00 98.62 82 LYS A O 1
ATOM 608 N N . GLU A 1 83 ? -17.124 -0.931 13.562 1.00 98.75 83 GLU A N 1
ATOM 609 C CA . GLU A 1 83 ? -18.248 -1.873 13.591 1.00 98.75 83 GLU A CA 1
ATOM 610 C C . GLU A 1 83 ? -18.453 -2.521 12.220 1.00 98.75 83 GLU A C 1
ATOM 612 O O . GLU A 1 83 ? -18.712 -3.721 12.131 1.00 98.75 83 GLU A O 1
ATOM 617 N N . TYR A 1 84 ? -18.270 -1.755 11.140 1.00 98.81 84 TYR A N 1
ATOM 618 C CA . TYR A 1 84 ? -18.288 -2.308 9.791 1.00 98.81 84 TYR A CA 1
ATOM 619 C C . TYR A 1 84 ? -17.147 -3.316 9.580 1.00 98.81 84 TYR A C 1
ATOM 621 O O . TYR A 1 84 ? -17.394 -4.425 9.103 1.00 98.81 84 TYR A O 1
ATOM 629 N N . ILE A 1 85 ? -15.923 -2.997 10.013 1.00 98.88 85 ILE A N 1
ATOM 630 C CA . ILE A 1 85 ? -14.784 -3.934 9.970 1.00 98.88 85 ILE A CA 1
ATOM 631 C C . ILE A 1 85 ? -15.082 -5.201 10.784 1.00 98.88 85 ILE A C 1
ATOM 633 O O . ILE A 1 85 ? -14.869 -6.312 10.302 1.00 98.88 85 ILE A O 1
ATOM 637 N N . GLN A 1 86 ? -15.677 -5.062 11.970 1.00 98.81 86 GLN A N 1
ATOM 638 C CA . GLN A 1 86 ? -16.100 -6.208 12.774 1.00 98.81 86 GLN A CA 1
ATOM 639 C C . GLN A 1 86 ? -17.146 -7.072 12.050 1.00 98.81 86 GLN A C 1
ATOM 641 O O . GLN A 1 86 ? -17.095 -8.299 12.143 1.00 98.81 86 GLN A O 1
ATOM 646 N N . SER A 1 87 ? -18.075 -6.466 11.3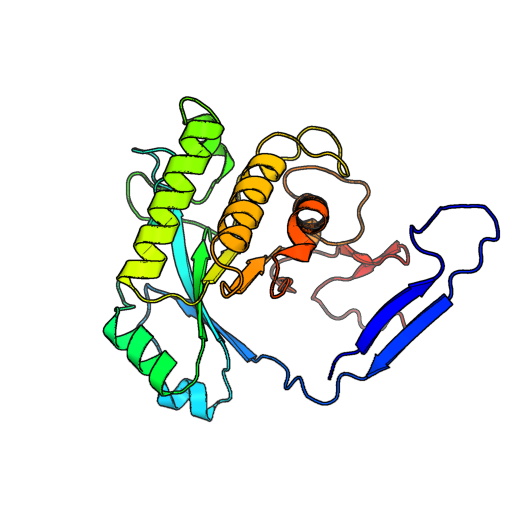04 1.00 98.81 87 SER A N 1
ATOM 647 C CA . SER A 1 87 ? -19.058 -7.212 10.506 1.00 98.81 87 SER A CA 1
ATOM 648 C C . SER A 1 87 ? -18.403 -8.024 9.380 1.00 98.81 87 SER A C 1
ATOM 650 O O . SER A 1 87 ? -18.798 -9.164 9.137 1.00 98.81 87 SER A O 1
ATOM 652 N N . LEU A 1 88 ? -17.347 -7.492 8.753 1.00 98.88 88 LEU A N 1
ATOM 653 C CA . LEU A 1 88 ? -16.551 -8.211 7.753 1.00 98.88 88 LEU A CA 1
ATOM 654 C C . LEU A 1 88 ? -15.847 -9.421 8.372 1.00 98.88 88 LEU A C 1
ATOM 656 O O . LEU A 1 88 ? -15.916 -10.519 7.820 1.00 98.88 88 LEU A O 1
ATOM 660 N N . HIS A 1 89 ? -15.249 -9.260 9.555 1.00 98.81 89 HIS A N 1
ATOM 661 C CA . HIS A 1 89 ? -14.635 -10.378 10.277 1.00 98.81 89 HIS A CA 1
ATOM 662 C C . HIS A 1 89 ? -15.638 -11.468 10.649 1.00 98.81 89 HIS A C 1
ATOM 664 O O . HIS A 1 89 ? -15.328 -12.649 10.504 1.00 98.81 89 HIS A O 1
ATOM 670 N N . GLN A 1 90 ? -16.841 -11.095 11.099 1.00 98.69 90 GLN A N 1
ATOM 671 C CA . GLN A 1 90 ? -17.916 -12.053 11.392 1.00 98.69 90 GLN A CA 1
ATOM 672 C C . GLN A 1 90 ? -18.356 -12.825 10.142 1.00 98.69 90 GLN A C 1
ATOM 674 O O . GLN A 1 90 ? -18.710 -13.998 10.242 1.00 98.69 90 GLN A O 1
ATOM 679 N N . ALA A 1 91 ? -18.274 -12.196 8.968 1.00 97.81 91 ALA A N 1
ATOM 680 C CA . ALA A 1 91 ? -18.504 -12.833 7.675 1.00 97.81 91 ALA A CA 1
ATOM 681 C C . ALA A 1 91 ? -17.286 -13.627 7.147 1.00 97.81 91 ALA A C 1
ATOM 683 O O . ALA A 1 91 ? -17.335 -14.172 6.046 1.00 97.81 91 ALA A O 1
ATOM 684 N N . GLY A 1 92 ? -16.192 -13.715 7.914 1.00 97.44 92 GLY A N 1
ATOM 685 C CA . GLY A 1 92 ? -14.979 -14.454 7.552 1.00 97.44 92 GLY A CA 1
ATOM 686 C C . GLY A 1 92 ? -14.043 -13.722 6.583 1.00 97.44 92 GLY A C 1
ATOM 687 O O . GLY A 1 92 ? -13.131 -14.346 6.039 1.00 97.44 92 GLY A O 1
ATOM 688 N N . ILE A 1 93 ? -14.247 -12.421 6.366 1.00 98.56 93 ILE A N 1
ATOM 689 C CA . ILE A 1 93 ? -13.447 -11.588 5.462 1.00 98.56 93 ILE A CA 1
ATOM 690 C C . ILE A 1 93 ? -12.313 -10.923 6.239 1.00 98.56 93 ILE A C 1
ATOM 692 O O . ILE A 1 93 ? -12.532 -10.344 7.300 1.00 98.56 93 ILE A O 1
ATOM 696 N N . LYS A 1 94 ? -11.099 -10.973 5.689 1.00 98.88 94 LYS A N 1
ATOM 697 C CA . LYS A 1 94 ? -9.933 -10.246 6.206 1.00 98.88 94 LYS A CA 1
ATOM 698 C C . LYS A 1 94 ? -9.932 -8.793 5.742 1.00 98.88 94 LYS A C 1
ATOM 700 O O . LYS A 1 94 ? -10.268 -8.519 4.593 1.00 98.88 94 LYS A O 1
ATOM 705 N N . VAL A 1 95 ? -9.529 -7.871 6.608 1.00 98.94 95 VAL A N 1
ATOM 706 C CA . VAL A 1 95 ? -9.589 -6.427 6.341 1.00 98.94 95 VAL A CA 1
ATOM 707 C C . VAL A 1 95 ? -8.202 -5.812 6.469 1.00 98.94 95 VAL A C 1
ATOM 709 O O . VAL A 1 95 ? -7.583 -5.872 7.527 1.00 98.94 95 VAL A O 1
ATOM 712 N N . ILE A 1 96 ? -7.713 -5.199 5.398 1.00 98.94 96 ILE A N 1
ATOM 713 C CA . ILE A 1 96 ? -6.361 -4.638 5.294 1.00 98.94 96 ILE A CA 1
ATOM 714 C C . ILE A 1 96 ? -6.467 -3.128 5.078 1.00 98.94 96 ILE A C 1
ATOM 716 O O . ILE A 1 96 ? -7.300 -2.676 4.297 1.00 98.94 96 ILE A O 1
ATOM 720 N N . LEU A 1 97 ? -5.635 -2.339 5.758 1.00 98.94 97 LEU A N 1
ATOM 721 C CA . LEU A 1 97 ? -5.539 -0.895 5.523 1.00 98.94 97 LEU A CA 1
ATOM 722 C C . LEU A 1 97 ? -4.585 -0.612 4.357 1.00 98.94 97 LEU A C 1
ATOM 724 O O . LEU A 1 97 ? -3.396 -0.889 4.483 1.00 98.94 97 LEU A O 1
ATOM 728 N N . SER A 1 98 ? -5.065 -0.027 3.261 1.00 98.94 98 SER A N 1
ATOM 729 C CA . SER A 1 98 ? -4.193 0.401 2.163 1.00 98.94 98 SER A CA 1
ATOM 730 C C . SER A 1 98 ? -3.663 1.813 2.385 1.00 98.94 98 SER A C 1
ATOM 732 O O . SER A 1 98 ? -4.407 2.710 2.786 1.00 98.94 98 SER A O 1
ATOM 734 N N . LEU A 1 99 ? -2.358 1.993 2.188 1.00 98.94 99 LEU A N 1
ATOM 735 C CA . LEU A 1 99 ? -1.625 3.236 2.403 1.00 98.94 99 LEU A CA 1
ATOM 736 C C . LEU A 1 99 ? -1.202 3.836 1.061 1.00 98.94 99 LEU A C 1
ATOM 738 O O . LEU A 1 99 ? -0.642 3.121 0.234 1.00 98.94 99 LEU A O 1
ATOM 742 N N . GLY A 1 100 ? -1.398 5.144 0.894 1.00 98.75 100 GLY A N 1
ATOM 743 C CA . GLY A 1 100 ? -1.062 5.866 -0.336 1.00 98.75 100 GLY A CA 1
ATOM 744 C C . GLY A 1 100 ? -2.300 6.282 -1.130 1.00 98.75 100 GLY A C 1
ATOM 745 O O . GLY A 1 100 ? -3.095 7.090 -0.645 1.00 98.75 100 GLY A O 1
ATOM 746 N N . GLY A 1 101 ? -2.439 5.748 -2.343 1.00 98.38 101 GLY A N 1
ATOM 747 C CA . GLY A 1 101 ? -3.419 6.144 -3.351 1.00 98.38 101 GLY A CA 1
ATOM 748 C C . GLY A 1 101 ? -2.922 7.264 -4.276 1.00 98.38 101 GLY A C 1
ATOM 749 O O . GLY A 1 101 ? -1.846 7.829 -4.092 1.00 98.38 101 GLY A O 1
ATOM 750 N N . ALA A 1 102 ? -3.739 7.609 -5.274 1.00 98.00 102 ALA A N 1
ATOM 751 C CA . ALA A 1 102 ? -3.363 8.556 -6.332 1.00 98.00 102 ALA A CA 1
ATOM 752 C C . ALA A 1 102 ? -3.332 10.035 -5.894 1.00 98.00 102 ALA A C 1
ATOM 754 O O . ALA A 1 102 ? -2.618 10.849 -6.472 1.00 98.00 102 ALA A O 1
ATOM 755 N N . LEU A 1 103 ? -4.157 10.426 -4.916 1.00 98.44 103 LEU A N 1
ATOM 756 C CA . LEU A 1 103 ? -4.248 11.806 -4.427 1.00 98.44 103 LEU A CA 1
ATOM 757 C C . LEU A 1 103 ? -4.913 11.873 -3.051 1.00 98.44 103 LEU A C 1
ATOM 759 O O . LEU A 1 103 ? -5.599 10.944 -2.630 1.00 98.44 103 LEU A O 1
ATOM 763 N N . THR A 1 104 ? -4.772 13.017 -2.383 1.00 98.62 104 THR A N 1
ATOM 764 C CA . THR A 1 104 ? -5.503 13.347 -1.154 1.00 98.62 104 THR A CA 1
ATOM 765 C C . THR A 1 104 ? -6.097 14.749 -1.236 1.00 98.62 104 THR A C 1
ATOM 767 O O . THR A 1 104 ? -5.481 15.669 -1.772 1.00 98.62 104 THR A O 1
ATOM 770 N N . SER A 1 105 ? -7.304 14.913 -0.694 1.00 98.25 105 SER A N 1
ATOM 771 C CA . SER A 1 105 ? -7.974 16.207 -0.519 1.00 98.25 105 SER A CA 1
ATOM 772 C C . SER A 1 105 ? -8.000 16.673 0.940 1.00 98.25 105 SER A C 1
ATOM 774 O O . SER A 1 105 ? -8.548 17.736 1.231 1.00 98.25 105 SER A O 1
ATOM 776 N N . ILE A 1 106 ? -7.443 15.888 1.871 1.00 98.50 106 ILE A N 1
ATOM 777 C CA . ILE A 1 106 ? -7.395 16.245 3.292 1.00 98.50 106 ILE A CA 1
ATOM 778 C C . ILE A 1 106 ? -6.291 17.299 3.491 1.00 98.50 106 ILE A C 1
ATOM 780 O O . ILE A 1 106 ? -5.140 17.051 3.115 1.00 98.50 106 ILE A O 1
ATOM 784 N N . PRO A 1 107 ? -6.585 18.468 4.090 1.00 98.62 107 PRO A N 1
ATOM 785 C CA . PRO A 1 107 ? -5.571 19.487 4.343 1.00 98.62 107 PRO A CA 1
ATOM 786 C C . PRO A 1 107 ? -4.385 18.953 5.154 1.00 98.62 107 PRO A C 1
ATOM 788 O O . PRO A 1 107 ? -4.566 18.193 6.103 1.00 98.62 107 PRO A O 1
ATOM 791 N N . ASN A 1 108 ? -3.177 19.420 4.827 1.00 98.56 108 ASN A N 1
ATOM 792 C CA . ASN A 1 108 ? -1.925 19.012 5.480 1.00 98.56 108 ASN A CA 1
ATOM 793 C C . ASN A 1 108 ? -1.642 17.504 5.391 1.00 98.56 108 ASN A C 1
ATOM 795 O O . ASN A 1 108 ? -1.102 16.898 6.323 1.00 98.56 108 ASN A O 1
ATOM 799 N N . THR A 1 109 ? -2.027 16.895 4.271 1.00 98.88 109 THR A N 1
ATOM 800 C CA . THR A 1 109 ? -1.668 15.519 3.946 1.00 98.88 109 THR A CA 1
ATOM 801 C C . THR A 1 109 ? -1.096 15.423 2.539 1.00 98.88 109 THR A C 1
ATOM 803 O O . THR A 1 109 ? -1.299 16.309 1.708 1.00 98.88 109 THR A O 1
ATOM 806 N N . THR A 1 110 ? -0.367 14.346 2.282 1.00 98.88 110 THR A N 1
ATOM 807 C CA . THR A 1 110 ? 0.159 13.972 0.972 1.00 98.88 110 THR A CA 1
ATOM 808 C C . THR A 1 110 ? 0.056 12.460 0.785 1.00 98.88 110 THR A C 1
ATOM 810 O O . THR A 1 110 ? -0.069 11.710 1.756 1.00 98.88 110 THR A O 1
ATOM 813 N N . VAL A 1 111 ? 0.110 12.018 -0.467 1.00 98.88 111 VAL A N 1
ATOM 814 C CA . VAL A 1 111 ? 0.289 10.605 -0.843 1.00 98.88 111 VAL A CA 1
ATOM 815 C C . VAL A 1 111 ? 1.735 10.302 -1.260 1.00 98.88 111 VAL A C 1
ATOM 817 O O . VAL A 1 111 ? 2.067 9.156 -1.538 1.00 98.88 111 VAL A O 1
ATOM 820 N N . ASP A 1 112 ? 2.606 11.316 -1.273 1.00 98.88 112 ASP A N 1
ATOM 821 C CA . ASP A 1 112 ? 4.027 11.187 -1.591 1.00 98.88 112 ASP A CA 1
ATOM 822 C C . ASP A 1 112 ? 4.823 10.768 -0.344 1.00 98.88 112 ASP A C 1
ATOM 824 O O . ASP A 1 112 ? 4.942 11.517 0.633 1.00 98.88 112 ASP A O 1
ATOM 828 N N . PHE A 1 113 ? 5.358 9.548 -0.362 1.00 98.88 113 PHE A N 1
ATOM 829 C CA . PHE A 1 113 ? 6.106 9.000 0.769 1.00 98.88 113 PHE A CA 1
ATOM 830 C C . PHE A 1 113 ? 7.457 9.693 0.977 1.00 98.88 113 PHE A C 1
ATOM 832 O O . PHE A 1 113 ? 7.832 9.989 2.115 1.00 98.88 113 PHE A O 1
ATOM 839 N N . HIS A 1 114 ? 8.173 9.999 -0.105 1.00 98.81 114 HIS A N 1
ATOM 840 C CA . HIS A 1 114 ? 9.456 10.690 -0.044 1.00 98.81 114 HIS A CA 1
ATOM 841 C C . HIS A 1 114 ? 9.308 12.066 0.597 1.00 98.81 114 HIS A C 1
ATOM 843 O O . HIS A 1 114 ? 10.118 12.440 1.443 1.00 98.81 114 HIS A O 1
ATOM 849 N N . GLN A 1 115 ? 8.248 12.800 0.254 1.00 98.81 115 GLN A N 1
ATOM 850 C CA . GLN A 1 115 ? 7.975 14.123 0.801 1.00 98.81 115 GLN A CA 1
ATOM 851 C C . GLN A 1 115 ? 7.922 14.102 2.333 1.00 98.81 115 GLN A C 1
ATOM 853 O O . GLN A 1 115 ? 8.554 14.936 2.984 1.00 98.81 115 GLN A O 1
ATOM 858 N N . VAL A 1 116 ? 7.195 13.150 2.929 1.00 98.81 116 VAL A N 1
ATOM 859 C CA . VAL A 1 116 ? 7.107 13.048 4.395 1.00 98.81 116 VAL A CA 1
ATOM 860 C C . VAL A 1 116 ? 8.353 12.426 5.015 1.00 98.81 116 VAL A C 1
ATOM 862 O O . VAL A 1 116 ? 8.711 12.803 6.126 1.00 98.81 116 VAL A O 1
ATOM 865 N N . LEU A 1 117 ? 9.057 11.530 4.324 1.00 98.81 117 LEU A N 1
ATOM 866 C CA . LEU A 1 117 ? 10.333 11.005 4.807 1.00 98.81 117 LEU A CA 1
AT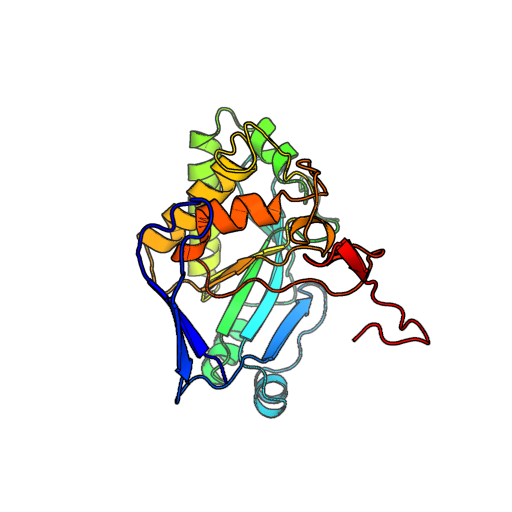OM 867 C C . LEU A 1 117 ? 11.391 12.114 4.887 1.00 98.81 117 LEU A C 1
ATOM 869 O O . LEU A 1 117 ? 12.021 12.288 5.930 1.00 98.81 117 LEU A O 1
ATOM 873 N N . ALA A 1 118 ? 11.542 12.897 3.819 1.00 98.62 118 ALA A N 1
ATOM 874 C CA . ALA A 1 118 ? 12.499 13.996 3.722 1.00 98.62 118 ALA A CA 1
ATOM 875 C C . ALA A 1 118 ? 12.177 15.159 4.675 1.00 98.62 118 ALA A C 1
ATOM 877 O O . ALA A 1 118 ? 13.084 15.864 5.111 1.00 98.62 118 ALA A O 1
ATOM 878 N N . ALA A 1 119 ? 10.901 15.353 5.025 1.00 98.56 119 ALA A N 1
ATOM 879 C CA . ALA A 1 119 ? 10.482 16.348 6.011 1.00 98.56 119 ALA A CA 1
ATOM 880 C C . ALA A 1 119 ? 10.762 15.928 7.467 1.00 98.56 119 ALA A C 1
ATOM 882 O O . ALA A 1 119 ? 10.686 16.762 8.372 1.00 98.56 119 ALA A O 1
ATOM 883 N N . SER A 1 120 ? 11.051 14.648 7.724 1.00 98.56 120 SER A N 1
ATOM 884 C CA . SER A 1 120 ? 11.376 14.164 9.067 1.00 98.56 120 SER A CA 1
ATOM 885 C C . SER A 1 120 ? 12.792 14.560 9.489 1.00 98.56 120 SER A C 1
ATOM 887 O O . SER A 1 120 ? 13.686 14.721 8.664 1.00 98.56 120 SER A O 1
ATOM 889 N N . SER A 1 121 ? 13.031 14.669 10.798 1.00 97.75 121 SER A N 1
ATOM 890 C CA . SER A 1 121 ? 14.353 15.023 11.336 1.00 97.75 121 SER A CA 1
ATOM 891 C C . SER A 1 121 ? 15.413 13.945 11.094 1.00 97.75 121 SER A C 1
ATOM 893 O O . SER A 1 121 ? 16.601 14.258 11.018 1.00 97.75 121 SER A O 1
ATOM 895 N N . SER A 1 122 ? 15.003 12.679 10.983 1.00 98.56 122 SER A N 1
ATOM 896 C CA . SER A 1 122 ? 15.854 11.577 10.536 1.00 98.56 122 SER A CA 1
ATOM 897 C C . SER A 1 122 ? 15.016 10.385 10.052 1.00 98.56 122 SER A C 1
ATOM 899 O O . SER A 1 122 ? 13.862 10.231 10.468 1.00 98.56 122 SER A O 1
ATOM 901 N N . PRO A 1 123 ? 15.596 9.471 9.248 1.00 98.62 123 PRO A N 1
ATOM 902 C CA . PRO A 1 123 ? 14.915 8.239 8.855 1.00 98.62 123 PRO A CA 1
ATOM 903 C C . PRO A 1 123 ? 14.488 7.363 10.042 1.00 98.62 123 PRO A C 1
ATOM 905 O O . PRO A 1 123 ? 13.456 6.704 9.975 1.00 98.62 123 PRO A O 1
ATOM 908 N N . ASP A 1 124 ? 15.246 7.345 11.142 1.00 98.62 124 ASP A N 1
ATOM 909 C CA . ASP A 1 124 ? 14.894 6.544 12.323 1.00 98.62 124 ASP A CA 1
ATOM 910 C C . ASP A 1 124 ? 13.681 7.111 13.068 1.00 98.62 124 ASP A C 1
ATOM 912 O O . ASP A 1 124 ? 12.781 6.352 13.439 1.00 98.62 124 ASP A O 1
ATOM 916 N N . VAL A 1 125 ? 13.605 8.440 13.213 1.00 98.69 125 VAL A N 1
ATOM 917 C CA . VAL A 1 125 ? 12.433 9.119 13.791 1.00 98.69 125 VAL A CA 1
ATOM 918 C C . VAL A 1 125 ? 11.204 8.909 12.907 1.00 98.69 125 VAL A C 1
ATOM 920 O O . VAL A 1 125 ? 10.124 8.602 13.422 1.00 98.69 125 VAL A O 1
ATOM 923 N N . PHE A 1 126 ? 11.367 8.996 11.582 1.00 98.88 126 PHE A N 1
ATOM 924 C CA . PHE A 1 126 ? 10.297 8.705 10.631 1.00 98.88 126 PHE A CA 1
ATOM 925 C C . PHE A 1 126 ? 9.772 7.275 10.793 1.00 98.88 126 PHE A C 1
ATOM 927 O O . PHE A 1 126 ? 8.578 7.088 11.023 1.00 98.88 126 PHE A O 1
ATOM 934 N N . LYS A 1 127 ? 10.657 6.266 10.746 1.00 98.88 127 LYS A N 1
ATOM 935 C CA . LYS A 1 127 ? 10.279 4.850 10.900 1.00 98.88 127 LYS A CA 1
ATOM 936 C C . LYS A 1 127 ? 9.526 4.608 12.201 1.00 98.88 127 LYS A C 1
ATOM 938 O O . LYS A 1 127 ? 8.491 3.948 12.184 1.00 98.88 127 LYS A O 1
ATOM 943 N N . GLN A 1 128 ? 10.018 5.142 13.319 1.00 98.81 128 GLN A N 1
ATOM 944 C CA . GLN A 1 128 ? 9.369 4.966 14.617 1.00 98.81 128 GLN A CA 1
ATOM 945 C C . GLN A 1 128 ? 7.970 5.594 14.640 1.00 98.81 128 GLN A C 1
ATOM 947 O O . GLN A 1 128 ? 7.018 4.955 15.090 1.00 98.81 128 GLN A O 1
ATOM 952 N N . THR A 1 129 ? 7.834 6.817 14.126 1.00 98.88 129 THR A N 1
ATOM 953 C CA . THR A 1 129 ? 6.550 7.530 14.063 1.00 98.88 129 THR A CA 1
ATOM 954 C C . THR A 1 129 ? 5.554 6.790 13.171 1.00 98.88 129 THR A C 1
ATOM 956 O O . THR A 1 129 ? 4.420 6.550 13.588 1.00 98.88 129 THR A O 1
ATOM 959 N N . PHE A 1 130 ? 6.003 6.338 11.998 1.00 98.94 130 PHE A N 1
ATOM 960 C CA . PHE A 1 130 ? 5.201 5.576 11.042 1.00 98.94 130 PHE A CA 1
ATOM 961 C C . PHE A 1 130 ? 4.729 4.241 11.605 1.00 98.94 130 PHE A C 1
ATOM 963 O O . PHE A 1 130 ? 3.532 3.958 11.602 1.00 98.94 130 PHE A O 1
ATOM 970 N N . ILE A 1 131 ? 5.639 3.447 12.173 1.00 98.94 131 ILE A N 1
ATOM 971 C CA . ILE A 1 131 ? 5.311 2.162 12.804 1.00 98.94 131 ILE A CA 1
ATOM 972 C C . ILE A 1 131 ? 4.302 2.356 13.940 1.00 98.94 131 ILE A C 1
ATOM 974 O O . ILE A 1 131 ? 3.329 1.609 14.033 1.00 98.94 131 ILE A O 1
ATOM 978 N N . ASN A 1 132 ? 4.501 3.358 14.800 1.00 98.94 132 ASN A N 1
ATOM 979 C CA . ASN A 1 132 ? 3.599 3.614 15.922 1.00 98.94 132 ASN A CA 1
ATOM 980 C C . ASN A 1 132 ? 2.210 4.060 15.452 1.00 98.94 132 ASN A C 1
ATOM 982 O O . ASN A 1 132 ? 1.206 3.563 15.962 1.00 98.94 132 ASN A O 1
ATOM 986 N N . SER A 1 133 ? 2.147 4.956 14.464 1.00 98.94 133 SER A N 1
ATOM 987 C CA . SER A 1 133 ? 0.886 5.414 13.879 1.00 98.94 133 SER A CA 1
ATOM 988 C C . SER A 1 133 ? 0.126 4.261 13.219 1.00 98.94 133 SER A C 1
ATOM 990 O O . SER A 1 133 ? -1.051 4.053 13.519 1.00 98.94 133 SER A O 1
ATOM 992 N N . LEU A 1 134 ? 0.812 3.445 12.415 1.00 98.94 134 LEU A N 1
ATOM 993 C CA . LEU A 1 134 ? 0.226 2.288 11.743 1.00 98.94 134 LEU A CA 1
ATOM 994 C C . LEU A 1 134 ? -0.293 1.244 12.737 1.00 98.94 134 LEU A C 1
ATOM 996 O O . LEU A 1 134 ? -1.425 0.781 12.611 1.00 98.94 134 LEU A O 1
ATOM 1000 N N . LYS A 1 135 ? 0.487 0.912 13.773 1.00 98.88 135 LYS A N 1
ATOM 1001 C CA . LYS A 1 135 ? 0.034 0.035 14.865 1.00 98.88 135 LYS A CA 1
ATOM 1002 C C . LYS A 1 135 ? -1.193 0.585 15.582 1.00 98.88 135 LYS A C 1
ATOM 1004 O O . LYS A 1 135 ? -2.087 -0.188 15.924 1.00 98.88 135 LYS A O 1
ATOM 1009 N N . GLY A 1 136 ? -1.229 1.897 15.813 1.00 98.88 136 GLY A N 1
ATOM 1010 C CA . GLY A 1 136 ? -2.371 2.582 16.409 1.00 98.88 136 GLY A CA 1
ATOM 1011 C C . GLY A 1 136 ? -3.641 2.362 15.593 1.00 98.88 136 GLY A C 1
ATOM 1012 O O . GLY A 1 136 ? -4.638 1.899 16.140 1.00 98.88 136 GLY A O 1
ATOM 1013 N N . LEU A 1 137 ? -3.579 2.593 14.278 1.00 98.88 137 LEU A N 1
ATOM 1014 C CA . LEU A 1 137 ? -4.710 2.378 13.369 1.00 98.88 137 LEU A CA 1
ATOM 1015 C C . LEU A 1 137 ? -5.127 0.906 13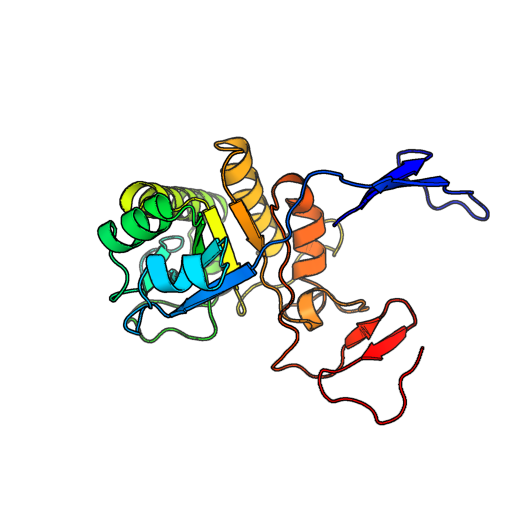.290 1.00 98.88 137 LEU A C 1
ATOM 1017 O O . LEU A 1 137 ? -6.315 0.606 13.402 1.00 98.88 137 LEU A O 1
ATOM 1021 N N . ILE A 1 138 ? -4.161 -0.009 13.165 1.00 98.88 138 ILE A N 1
ATOM 1022 C CA . ILE A 1 138 ? -4.407 -1.457 13.159 1.00 98.88 138 ILE A CA 1
ATOM 1023 C C . ILE A 1 138 ? -5.163 -1.879 14.421 1.00 98.88 138 ILE A C 1
ATOM 1025 O O . ILE A 1 138 ? -6.192 -2.542 14.326 1.00 98.88 138 ILE A O 1
ATOM 1029 N N . SER A 1 139 ? -4.703 -1.447 15.596 1.00 98.69 139 SER A N 1
ATOM 1030 C CA . SER A 1 139 ? -5.332 -1.774 16.879 1.00 98.69 139 SER A CA 1
ATOM 1031 C C . SER A 1 139 ? -6.708 -1.117 17.048 1.00 98.69 139 SER A C 1
ATOM 1033 O O . SER A 1 139 ? -7.664 -1.761 17.479 1.00 98.69 139 SER A O 1
ATOM 1035 N N . GLN A 1 140 ? -6.832 0.161 16.681 1.00 98.69 140 GLN A N 1
ATOM 1036 C CA . GLN A 1 140 ? -8.061 0.935 16.851 1.00 98.69 140 GLN A CA 1
ATOM 1037 C C . GLN A 1 140 ? -9.226 0.342 16.052 1.00 98.69 140 GLN A C 1
ATOM 1039 O O . GLN A 1 140 ? -10.324 0.184 16.597 1.00 98.69 140 GLN A O 1
ATOM 1044 N N . TYR A 1 141 ? -8.977 0.006 14.786 1.00 98.75 141 TYR A N 1
ATOM 1045 C CA . TYR A 1 141 ? -9.994 -0.456 13.841 1.00 98.75 141 TYR A CA 1
ATOM 1046 C C . TYR A 1 141 ? -10.079 -1.981 13.726 1.00 98.75 141 TYR A C 1
ATOM 1048 O O . TYR A 1 141 ? -11.104 -2.492 13.288 1.00 98.75 141 TYR A O 1
ATOM 1056 N N . GLY A 1 142 ? -9.045 -2.708 14.156 1.00 98.69 142 GLY A N 1
ATOM 1057 C CA . GLY A 1 142 ? -8.969 -4.161 14.027 1.00 98.69 142 GLY A CA 1
ATOM 1058 C C . GLY A 1 142 ? -8.513 -4.620 12.642 1.00 98.69 142 GLY A C 1
ATOM 1059 O O . GLY A 1 142 ? -9.005 -5.621 12.148 1.00 98.69 142 GLY A O 1
ATOM 1060 N N . PHE A 1 143 ? -7.601 -3.914 11.977 1.00 98.94 143 PHE A N 1
ATOM 1061 C CA . PHE A 1 143 ? -7.082 -4.395 10.691 1.00 98.94 143 PHE A CA 1
ATOM 1062 C C . PHE A 1 143 ? -6.255 -5.683 10.858 1.00 98.94 143 PHE A C 1
ATOM 1064 O O . PHE A 1 143 ? -5.500 -5.837 11.816 1.00 98.94 143 PHE A O 1
ATOM 1071 N N . ASP A 1 144 ? -6.353 -6.598 9.895 1.00 98.94 144 ASP A N 1
ATOM 1072 C CA . ASP A 1 144 ? -5.546 -7.822 9.814 1.00 98.94 144 ASP A CA 1
ATOM 1073 C C . ASP A 1 144 ? -4.148 -7.568 9.220 1.00 98.94 144 ASP A C 1
ATOM 1075 O O . ASP A 1 144 ? -3.301 -8.461 9.197 1.00 98.94 144 ASP A O 1
ATOM 1079 N N . GLY A 1 145 ? -3.897 -6.366 8.701 1.00 98.94 145 GLY A N 1
ATOM 1080 C CA . GLY A 1 145 ? -2.679 -6.051 7.971 1.00 98.94 145 GLY A CA 1
ATOM 1081 C C . GLY A 1 145 ? -2.710 -4.683 7.303 1.00 98.94 145 GLY A C 1
ATOM 1082 O O . GLY A 1 145 ? -3.608 -3.874 7.555 1.00 98.94 145 GLY A O 1
ATOM 1083 N N . PHE A 1 146 ? -1.729 -4.433 6.441 1.00 98.94 146 PHE A N 1
ATOM 1084 C CA . PHE A 1 146 ? -1.648 -3.207 5.652 1.00 98.94 146 PHE A CA 1
ATOM 1085 C C . PHE A 1 146 ? -1.096 -3.462 4.246 1.00 98.94 146 PHE A C 1
ATOM 1087 O O . PHE A 1 146 ? -0.365 -4.423 4.005 1.00 98.94 146 PHE A O 1
ATOM 1094 N N . ASP A 1 147 ? -1.439 -2.562 3.340 1.00 98.94 147 ASP A N 1
ATOM 1095 C CA . ASP A 1 147 ? -1.089 -2.596 1.929 1.00 98.94 147 ASP A CA 1
ATOM 1096 C C . ASP A 1 147 ? -0.329 -1.338 1.522 1.00 98.94 147 ASP A C 1
ATOM 1098 O O . ASP A 1 147 ? -0.616 -0.247 2.015 1.00 98.94 147 ASP A O 1
ATOM 1102 N N . MET A 1 148 ? 0.646 -1.503 0.634 1.00 98.81 148 MET A N 1
ATOM 1103 C CA . MET A 1 148 ? 1.485 -0.426 0.117 1.00 98.81 148 MET A CA 1
ATOM 1104 C C . MET A 1 148 ? 1.090 -0.098 -1.323 1.00 98.81 148 MET A C 1
ATOM 1106 O O . MET A 1 148 ? 1.719 -0.578 -2.272 1.00 98.81 148 MET A O 1
ATOM 1110 N N . ASP A 1 149 ? 0.075 0.752 -1.456 1.00 98.88 149 ASP A N 1
ATOM 1111 C CA . ASP A 1 149 ? -0.395 1.351 -2.710 1.00 98.88 149 ASP A CA 1
ATOM 1112 C C . ASP A 1 149 ? 0.157 2.783 -2.855 1.00 98.88 149 ASP A C 1
ATOM 1114 O O . ASP A 1 149 ? -0.561 3.765 -3.036 1.00 98.88 149 ASP A O 1
ATOM 1118 N N . ILE A 1 150 ? 1.469 2.925 -2.651 1.00 98.81 150 ILE A N 1
ATOM 1119 C CA . ILE A 1 150 ? 2.170 4.210 -2.655 1.00 98.81 150 ILE A CA 1
ATOM 1120 C C . ILE A 1 150 ? 2.656 4.505 -4.075 1.00 98.81 150 ILE A C 1
ATOM 1122 O O . ILE A 1 150 ? 3.738 4.091 -4.486 1.00 98.81 150 ILE A O 1
ATOM 1126 N N . GLU A 1 151 ? 1.857 5.260 -4.823 1.00 98.19 151 GLU A N 1
ATOM 1127 C CA . GLU A 1 151 ? 2.139 5.579 -6.229 1.00 98.19 151 GLU A CA 1
ATOM 1128 C C . GLU A 1 151 ? 3.097 6.771 -6.420 1.00 98.19 151 GLU A C 1
ATOM 1130 O O . GLU A 1 151 ? 3.563 7.026 -7.532 1.00 98.19 151 GLU A O 1
ATOM 1135 N N . HIS A 1 152 ? 3.430 7.484 -5.337 1.00 98.25 152 HIS A N 1
ATOM 1136 C CA . HIS A 1 152 ? 4.270 8.682 -5.358 1.00 98.25 152 HIS A CA 1
ATOM 1137 C C . HIS A 1 152 ? 5.361 8.635 -4.282 1.00 98.25 152 HIS A C 1
ATOM 1139 O O . HIS A 1 152 ? 5.115 8.275 -3.130 1.00 98.25 152 HIS A O 1
ATOM 1145 N N . GLY A 1 153 ? 6.578 9.051 -4.639 1.00 97.06 153 GLY A N 1
ATOM 1146 C CA . GLY A 1 153 ? 7.656 9.222 -3.663 1.00 97.06 153 GLY A CA 1
ATOM 1147 C C . GLY A 1 153 ? 8.315 7.927 -3.188 1.00 97.06 153 GLY A C 1
ATOM 1148 O O . GLY A 1 153 ? 8.724 7.841 -2.034 1.00 97.06 153 GLY A O 1
ATOM 1149 N N . ILE A 1 154 ? 8.422 6.916 -4.055 1.00 98.44 154 ILE A N 1
ATOM 1150 C CA . ILE A 1 154 ? 9.295 5.754 -3.832 1.00 98.44 154 ILE A CA 1
ATOM 1151 C C . ILE A 1 154 ? 10.489 5.871 -4.777 1.00 98.44 154 ILE A C 1
ATOM 1153 O O . ILE A 1 154 ? 10.548 5.200 -5.810 1.00 98.44 154 ILE A O 1
ATOM 1157 N N . ASN A 1 155 ? 11.422 6.766 -4.452 1.00 98.62 155 ASN A N 1
ATOM 1158 C CA . ASN A 1 155 ? 12.590 7.019 -5.285 1.00 98.62 155 ASN A CA 1
ATOM 1159 C C . ASN A 1 155 ? 13.636 5.914 -5.135 1.00 98.62 155 ASN A C 1
ATOM 1161 O O . ASN A 1 155 ? 13.864 5.360 -4.055 1.00 98.62 155 ASN A O 1
ATOM 1165 N N . ALA A 1 156 ? 14.333 5.641 -6.235 1.00 97.50 156 ALA A N 1
ATOM 1166 C CA . ALA A 1 156 ? 15.509 4.793 -6.214 1.00 97.50 156 ALA A CA 1
ATOM 1167 C C . ALA A 1 156 ? 16.683 5.507 -5.529 1.00 97.50 156 ALA A C 1
ATOM 1169 O O . ALA A 1 156 ? 17.021 6.647 -5.849 1.00 97.50 156 ALA A O 1
ATOM 1170 N N . GLY A 1 157 ? 17.344 4.802 -4.616 1.00 97.00 157 GLY A N 1
ATOM 1171 C CA . GLY A 1 157 ? 18.604 5.207 -4.003 1.00 97.00 157 GLY A CA 1
ATOM 1172 C C . GLY A 1 157 ? 19.518 3.997 -3.848 1.00 97.00 157 GLY A C 1
ATOM 1173 O O . GLY A 1 157 ? 19.042 2.872 -3.706 1.00 97.00 157 GLY A O 1
ATOM 1174 N N . GLY A 1 158 ? 20.836 4.202 -3.866 1.00 98.06 158 GLY A N 1
ATOM 1175 C CA . GLY A 1 158 ? 21.796 3.093 -3.843 1.00 98.06 158 GLY A CA 1
ATOM 1176 C C . GLY A 1 158 ? 21.770 2.278 -5.141 1.00 98.06 158 GLY A C 1
ATOM 1177 O O . GLY A 1 158 ? 21.747 2.848 -6.229 1.00 98.06 158 GLY A O 1
ATOM 1178 N N . SER A 1 159 ? 21.792 0.947 -5.029 1.00 98.31 159 SER A N 1
ATOM 1179 C CA . SER A 1 159 ? 21.660 0.034 -6.176 1.00 98.31 159 SER A CA 1
ATOM 1180 C C . SER A 1 159 ? 20.390 -0.806 -6.069 1.00 98.31 159 SER A C 1
ATOM 1182 O O . SER A 1 159 ? 19.867 -0.998 -4.976 1.00 98.31 159 SER A O 1
ATOM 1184 N N . PHE A 1 160 ? 19.930 -1.372 -7.184 1.00 98.31 160 PHE A N 1
ATOM 1185 C CA . PHE A 1 160 ? 18.719 -2.197 -7.221 1.00 98.31 160 PHE A CA 1
ATOM 1186 C C . PHE A 1 160 ? 18.726 -3.347 -6.192 1.00 98.31 160 PHE A C 1
ATOM 1188 O O . PHE A 1 160 ? 17.724 -3.594 -5.524 1.00 98.31 160 PHE A O 1
ATOM 1195 N N . SER A 1 161 ? 19.860 -4.035 -6.015 1.00 97.81 161 SER A N 1
ATOM 1196 C CA . SER A 1 161 ? 19.996 -5.152 -5.065 1.00 97.81 161 SER A CA 1
ATOM 1197 C C . SER A 1 161 ? 20.330 -4.725 -3.633 1.00 97.81 161 SER A C 1
ATOM 1199 O O . SER A 1 161 ? 20.148 -5.509 -2.703 1.00 97.81 161 SER A O 1
ATOM 1201 N N . GLN A 1 162 ? 20.848 -3.509 -3.452 1.00 98.31 162 GLN A N 1
ATOM 1202 C CA . GLN A 1 162 ? 21.200 -2.924 -2.155 1.00 98.31 162 GLN A CA 1
ATOM 1203 C C . GLN A 1 162 ? 20.665 -1.487 -2.101 1.00 98.31 162 GLN A C 1
ATOM 1205 O O . GLN A 1 162 ? 21.447 -0.528 -2.202 1.00 98.31 162 GLN A O 1
ATOM 1210 N N . PRO A 1 163 ? 19.332 -1.329 -2.026 1.00 98.62 163 PRO A N 1
ATOM 1211 C CA . PRO A 1 163 ? 18.719 -0.019 -2.088 1.00 98.62 163 PRO A CA 1
ATOM 1212 C C . PRO A 1 163 ? 19.026 0.791 -0.827 1.00 98.62 163 PRO A C 1
ATOM 1214 O O . PRO A 1 163 ? 19.276 0.251 0.251 1.00 98.62 163 PRO A O 1
ATOM 1217 N N . GLN A 1 164 ? 18.984 2.108 -0.971 1.00 98.75 164 GLN A N 1
ATOM 1218 C CA . GLN A 1 164 ? 19.081 3.097 0.102 1.00 98.75 164 GLN A CA 1
ATOM 1219 C C . GLN A 1 164 ? 17.898 4.070 0.004 1.00 98.75 164 GLN A C 1
ATOM 1221 O O . GLN A 1 164 ? 17.107 3.998 -0.935 1.00 98.75 164 GLN A O 1
ATOM 1226 N N . GLY A 1 165 ? 17.774 4.986 0.966 1.00 98.62 165 GLY A N 1
ATOM 1227 C CA . GLY A 1 165 ? 16.702 5.986 0.964 1.00 98.62 165 GLY A CA 1
ATOM 1228 C C . GLY A 1 165 ? 15.318 5.352 1.112 1.00 98.62 165 GLY A C 1
ATOM 1229 O O . GLY A 1 165 ? 15.135 4.459 1.943 1.00 98.62 165 GLY A O 1
ATOM 1230 N N . ASP A 1 166 ? 14.363 5.817 0.310 1.00 98.81 166 ASP A N 1
ATOM 1231 C CA . ASP A 1 166 ? 12.932 5.507 0.417 1.00 98.81 166 ASP A CA 1
ATOM 1232 C C . ASP A 1 166 ? 12.659 3.996 0.483 1.00 98.81 166 ASP A C 1
ATOM 1234 O O . ASP A 1 166 ? 12.012 3.519 1.418 1.00 98.81 166 ASP A O 1
ATOM 1238 N N . ILE A 1 167 ? 13.230 3.222 -0.448 1.00 98.88 167 ILE A N 1
ATOM 1239 C CA . ILE A 1 167 ? 13.041 1.764 -0.528 1.00 98.88 167 ILE A CA 1
ATOM 1240 C C . ILE A 1 167 ? 13.590 1.062 0.722 1.00 98.88 167 ILE A C 1
ATOM 1242 O O . ILE A 1 167 ? 12.929 0.186 1.279 1.00 98.88 167 ILE A O 1
ATOM 1246 N N . ALA A 1 168 ? 14.776 1.449 1.201 1.00 98.88 168 ALA A N 1
ATOM 1247 C CA . ALA A 1 168 ? 15.382 0.839 2.386 1.00 98.88 168 ALA A CA 1
ATOM 1248 C C . ALA A 1 168 ? 14.596 1.154 3.667 1.00 98.88 168 ALA A C 1
ATOM 1250 O O . ALA A 1 168 ? 14.425 0.293 4.534 1.00 98.88 168 ALA A O 1
ATOM 1251 N N . VAL A 1 169 ? 14.091 2.385 3.784 1.00 98.94 169 VAL A N 1
ATOM 1252 C CA . VAL A 1 169 ? 13.251 2.813 4.907 1.00 98.94 169 VAL A CA 1
ATOM 1253 C C . VAL A 1 169 ? 11.932 2.047 4.907 1.00 98.94 169 VAL A C 1
ATOM 1255 O O . VAL A 1 169 ? 11.560 1.485 5.940 1.00 98.94 169 VAL A O 1
ATOM 1258 N N . LEU A 1 170 ? 11.257 1.962 3.760 1.00 98.88 170 LEU A N 1
ATOM 1259 C CA . LEU A 1 170 ? 9.994 1.242 3.634 1.00 98.88 170 LEU A CA 1
ATOM 1260 C C . LEU A 1 170 ? 10.166 -0.263 3.888 1.00 98.88 170 LEU A C 1
ATOM 1262 O O . LEU A 1 170 ? 9.382 -0.853 4.634 1.00 98.88 170 LEU A O 1
ATOM 1266 N N . ALA A 1 171 ? 11.240 -0.871 3.373 1.00 98.94 171 ALA A N 1
ATOM 1267 C CA . ALA A 1 171 ? 11.585 -2.263 3.660 1.00 98.94 171 ALA A CA 1
ATOM 1268 C C . ALA A 1 171 ? 11.818 -2.503 5.159 1.00 98.94 171 ALA A C 1
ATOM 1270 O O . ALA A 1 171 ? 11.325 -3.480 5.724 1.00 98.94 171 ALA A O 1
ATOM 1271 N N . SER A 1 172 ? 12.520 -1.584 5.832 1.00 98.94 172 SER A N 1
ATOM 1272 C CA . SER A 1 172 ? 12.728 -1.650 7.280 1.00 98.94 172 SER A CA 1
ATOM 1273 C C . SER A 1 172 ? 11.406 -1.584 8.048 1.00 98.94 172 SER A C 1
ATOM 1275 O O . SER A 1 172 ? 11.241 -2.350 8.999 1.00 98.94 172 SER A O 1
ATOM 1277 N N . ILE A 1 173 ? 10.460 -0.731 7.641 1.00 98.94 173 ILE A N 1
ATOM 1278 C CA . ILE A 1 173 ? 9.121 -0.644 8.249 1.00 98.94 173 ILE A CA 1
ATOM 1279 C C . ILE A 1 173 ? 8.374 -1.971 8.088 1.00 98.94 173 ILE A C 1
ATOM 1281 O O . ILE A 1 173 ? 7.924 -2.533 9.087 1.00 98.94 173 ILE A O 1
ATOM 1285 N N . ILE A 1 174 ? 8.295 -2.499 6.862 1.00 98.94 174 ILE A N 1
ATOM 1286 C CA . ILE A 1 174 ? 7.603 -3.759 6.544 1.00 98.94 174 ILE A CA 1
ATOM 1287 C C . ILE A 1 174 ? 8.157 -4.918 7.379 1.00 98.94 174 ILE A C 1
ATOM 1289 O O . ILE A 1 174 ? 7.411 -5.572 8.111 1.00 98.94 174 ILE A O 1
ATOM 1293 N N . ASN A 1 175 ? 9.473 -5.124 7.336 1.00 98.88 175 ASN A N 1
ATOM 1294 C CA . ASN A 1 175 ? 10.124 -6.232 8.032 1.00 98.88 175 ASN A CA 1
ATOM 1295 C C . ASN A 1 175 ? 10.011 -6.085 9.563 1.00 98.88 175 ASN A C 1
ATOM 1297 O O . ASN A 1 175 ? 9.825 -7.071 10.281 1.00 98.88 175 ASN A O 1
ATOM 1301 N N . THR A 1 176 ? 10.065 -4.853 10.090 1.00 98.88 176 THR A N 1
ATOM 1302 C CA . THR A 1 176 ? 9.867 -4.596 11.528 1.00 98.88 176 THR A CA 1
ATOM 1303 C C . THR A 1 176 ? 8.440 -4.916 11.964 1.00 98.88 176 THR A C 1
ATOM 1305 O O . THR A 1 176 ? 8.251 -5.585 12.977 1.00 98.88 176 THR A O 1
ATOM 1308 N N . MET A 1 177 ? 7.431 -4.490 11.199 1.00 98.81 177 MET A N 1
ATOM 1309 C CA . MET A 1 177 ? 6.030 -4.803 11.495 1.00 98.81 177 MET A CA 1
ATOM 1310 C C . MET A 1 177 ? 5.788 -6.316 11.500 1.00 98.81 177 MET A C 1
ATOM 1312 O O . MET A 1 177 ? 5.220 -6.838 12.459 1.00 98.81 177 MET A O 1
ATOM 1316 N N . TYR A 1 178 ? 6.285 -7.028 10.485 1.00 98.75 178 TYR A N 1
ATOM 1317 C CA . TYR A 1 178 ? 6.129 -8.478 10.383 1.00 98.75 178 TYR A CA 1
ATOM 1318 C C . TYR A 1 178 ? 6.854 -9.240 11.497 1.00 98.75 178 TYR A C 1
ATOM 1320 O O . TYR A 1 178 ? 6.273 -10.121 12.120 1.00 98.75 178 TYR A O 1
ATOM 1328 N N . SER A 1 179 ? 8.108 -8.889 11.800 1.00 98.62 179 SER A N 1
ATOM 1329 C CA . SER A 1 179 ? 8.872 -9.554 12.871 1.00 98.62 179 SER A CA 1
ATOM 1330 C C . SER A 1 179 ? 8.221 -9.415 14.250 1.00 98.62 179 SER A C 1
ATOM 1332 O O . SER A 1 179 ? 8.334 -10.316 15.078 1.00 98.62 179 SER A O 1
ATOM 1334 N N . GLN A 1 180 ? 7.514 -8.311 14.496 1.00 98.25 180 GLN A N 1
ATOM 1335 C CA . GLN A 1 180 ? 6.795 -8.075 15.748 1.00 98.25 180 GLN A CA 1
ATOM 1336 C C . GLN A 1 180 ? 5.418 -8.743 15.776 1.00 98.25 180 GLN A C 1
ATOM 1338 O O . GLN A 1 180 ? 4.918 -9.053 16.857 1.00 98.25 180 GLN A O 1
ATOM 1343 N N . ASN A 1 181 ? 4.798 -8.960 14.614 1.00 98.25 181 ASN A N 1
ATOM 1344 C CA . ASN A 1 181 ? 3.552 -9.705 14.487 1.00 98.25 181 ASN A CA 1
ATOM 1345 C C . ASN A 1 181 ? 3.486 -10.457 13.141 1.00 98.25 181 ASN A C 1
ATOM 1347 O O . ASN A 1 181 ? 2.955 -9.922 12.164 1.00 98.25 181 ASN A O 1
ATOM 1351 N N . PRO A 1 182 ? 3.939 -11.724 13.100 1.00 97.62 182 PRO A N 1
ATOM 1352 C CA . PRO A 1 182 ? 3.926 -12.533 11.879 1.00 97.62 182 PRO A CA 1
ATOM 1353 C C . PRO A 1 182 ? 2.526 -12.889 11.358 1.00 97.62 182 PRO A C 1
ATOM 1355 O O . PRO A 1 182 ? 2.407 -13.491 10.297 1.00 97.62 182 PRO A O 1
ATOM 1358 N N . SER A 1 183 ? 1.458 -12.555 12.096 1.00 97.50 183 SER A N 1
ATOM 1359 C CA . SER A 1 183 ? 0.076 -12.744 11.629 1.00 97.50 183 SER A CA 1
ATOM 1360 C C . SER A 1 183 ? -0.411 -11.604 10.728 1.00 97.50 183 SER A C 1
ATOM 1362 O O . SER A 1 183 ? -1.500 -11.717 10.167 1.00 97.50 183 SER A O 1
ATOM 1364 N N . LEU A 1 184 ? 0.351 -10.508 10.606 1.00 98.69 184 LEU A N 1
ATOM 1365 C CA . LEU A 1 184 ? -0.012 -9.388 9.739 1.00 98.69 184 LEU A CA 1
ATOM 1366 C C . LEU A 1 184 ? -0.013 -9.808 8.268 1.00 98.69 184 LEU A C 1
ATOM 1368 O O . LEU A 1 184 ? 0.962 -10.358 7.758 1.00 98.69 184 LEU A O 1
ATOM 1372 N N . LEU A 1 185 ? -1.088 -9.461 7.566 1.00 98.81 185 LEU A N 1
ATOM 1373 C CA . LEU A 1 185 ? -1.154 -9.541 6.112 1.00 98.81 185 LEU A CA 1
ATOM 1374 C C . LEU A 1 185 ? -0.521 -8.281 5.510 1.00 98.81 185 LEU A C 1
ATOM 1376 O O . LEU A 1 185 ? -1.162 -7.236 5.446 1.00 98.81 185 LEU A O 1
ATOM 1380 N N . ILE A 1 186 ? 0.744 -8.369 5.099 1.00 98.88 186 ILE A N 1
ATOM 1381 C CA . ILE A 1 186 ? 1.456 -7.246 4.473 1.00 98.88 186 ILE A CA 1
ATOM 1382 C C . ILE A 1 186 ? 1.498 -7.442 2.964 1.00 98.88 186 ILE A C 1
ATOM 1384 O O . ILE A 1 186 ? 1.900 -8.506 2.489 1.00 98.88 186 ILE A O 1
ATOM 1388 N N . THR A 1 187 ? 1.081 -6.435 2.203 1.00 98.94 187 THR A N 1
ATOM 1389 C CA . THR A 1 187 ? 0.943 -6.548 0.747 1.00 98.94 187 THR A CA 1
ATOM 1390 C C . THR A 1 187 ? 1.547 -5.352 0.034 1.00 98.94 187 THR A C 1
ATOM 1392 O O . THR A 1 187 ? 1.675 -4.268 0.603 1.00 98.94 187 THR A O 1
ATOM 1395 N N . LEU A 1 188 ? 1.934 -5.565 -1.220 1.00 98.94 188 LEU A N 1
ATOM 1396 C CA . LEU A 1 188 ? 2.340 -4.501 -2.134 1.00 98.94 188 LEU A CA 1
ATOM 1397 C C . LEU A 1 188 ? 1.361 -4.466 -3.305 1.00 98.94 188 LEU A C 1
ATOM 1399 O O . LEU A 1 188 ? 1.022 -5.536 -3.822 1.00 98.94 188 LEU A O 1
ATOM 1403 N N . THR A 1 189 ? 0.993 -3.271 -3.765 1.00 98.81 189 THR A N 1
ATOM 1404 C CA . THR A 1 189 ? 0.099 -3.100 -4.922 1.00 98.81 189 THR A CA 1
ATOM 1405 C C . THR A 1 189 ? 0.749 -2.226 -6.006 1.00 98.81 189 THR A C 1
ATOM 1407 O O . THR A 1 189 ? 0.332 -1.099 -6.244 1.00 98.81 189 THR A O 1
ATOM 1410 N N . PRO A 1 190 ? 1.842 -2.701 -6.640 1.00 98.75 190 PRO A N 1
ATOM 1411 C CA . PRO A 1 190 ? 2.597 -1.910 -7.611 1.00 98.75 190 PRO A CA 1
ATOM 1412 C C . PRO A 1 190 ? 1.848 -1.699 -8.930 1.00 98.75 190 PRO A C 1
ATOM 1414 O O . PRO A 1 190 ? 1.143 -2.594 -9.413 1.00 98.75 190 PRO A O 1
ATOM 1417 N N . GLN A 1 191 ? 2.139 -0.580 -9.598 1.00 98.62 191 GLN A N 1
ATOM 1418 C CA . GLN A 1 191 ? 1.875 -0.434 -11.028 1.00 98.62 191 GLN A CA 1
ATOM 1419 C C . GLN A 1 191 ? 2.831 -1.324 -11.837 1.00 98.62 191 GLN A C 1
ATOM 1421 O O . GLN A 1 191 ? 3.904 -1.713 -11.366 1.00 98.62 191 GLN A O 1
ATOM 1426 N N . VAL A 1 192 ? 2.471 -1.635 -13.087 1.00 97.75 192 VAL A N 1
ATOM 1427 C CA . VAL A 1 192 ? 3.255 -2.559 -13.930 1.00 97.75 192 VAL A CA 1
ATOM 1428 C C . VAL A 1 192 ? 4.708 -2.100 -14.103 1.00 97.75 192 VAL A C 1
ATOM 1430 O O . VAL A 1 192 ? 5.622 -2.905 -13.931 1.00 97.75 192 VAL A O 1
ATOM 1433 N N . ALA A 1 193 ? 4.946 -0.811 -14.369 1.00 97.94 193 ALA A N 1
ATOM 1434 C CA . ALA A 1 193 ? 6.297 -0.269 -14.556 1.00 97.94 193 ALA A CA 1
ATOM 1435 C C . ALA A 1 193 ? 7.211 -0.488 -13.334 1.00 97.94 193 ALA A C 1
ATOM 1437 O O . ALA A 1 193 ? 8.418 -0.696 -13.480 1.00 97.94 193 ALA A O 1
ATOM 1438 N N . ASN A 1 194 ? 6.636 -0.520 -12.127 1.00 98.69 194 ASN A N 1
ATOM 1439 C CA . ASN A 1 194 ? 7.397 -0.647 -10.888 1.00 98.69 194 ASN A CA 1
ATOM 1440 C C . ASN A 1 194 ? 7.975 -2.060 -10.676 1.00 98.69 194 ASN A C 1
ATOM 1442 O O . ASN A 1 194 ? 8.912 -2.225 -9.889 1.00 98.69 194 ASN A O 1
ATOM 1446 N N . ILE A 1 195 ? 7.398 -3.077 -11.329 1.00 98.31 195 ILE A N 1
ATOM 1447 C CA . ILE A 1 195 ? 7.656 -4.500 -11.046 1.00 98.31 195 ILE A CA 1
ATOM 1448 C C . ILE A 1 195 ? 8.063 -5.325 -12.277 1.00 98.31 195 ILE A C 1
ATOM 1450 O O . ILE A 1 195 ? 8.694 -6.369 -12.120 1.00 98.31 195 ILE A O 1
ATOM 1454 N N . ALA A 1 196 ? 7.709 -4.882 -13.487 1.00 97.38 196 ALA A N 1
ATOM 1455 C CA . ALA A 1 196 ? 8.047 -5.566 -14.733 1.00 97.38 196 ALA A CA 1
ATOM 1456 C C . ALA A 1 196 ? 9.563 -5.599 -14.998 1.00 97.38 196 ALA A C 1
ATOM 1458 O O . ALA A 1 196 ? 10.339 -4.858 -14.389 1.00 97.38 196 ALA A O 1
ATOM 1459 N N . ALA A 1 197 ? 9.989 -6.451 -15.937 1.00 97.56 197 ALA A N 1
ATOM 1460 C CA . ALA A 1 197 ? 11.383 -6.485 -16.357 1.00 97.56 197 ALA A CA 1
ATOM 1461 C C . ALA A 1 197 ? 11.772 -5.125 -16.955 1.00 97.56 197 ALA A C 1
ATOM 1463 O O . ALA A 1 197 ? 11.061 -4.560 -17.785 1.00 97.56 197 ALA A O 1
ATOM 1464 N N . THR A 1 198 ? 12.895 -4.568 -16.512 1.00 97.56 198 THR A N 1
ATOM 1465 C CA . THR A 1 198 ? 13.357 -3.254 -16.960 1.00 97.56 198 THR A CA 1
ATOM 1466 C C . THR A 1 198 ? 14.849 -3.093 -16.690 1.00 97.56 198 THR A C 1
ATOM 1468 O O . THR A 1 198 ? 15.397 -3.709 -15.777 1.00 97.56 198 THR A O 1
ATOM 1471 N N . SER A 1 199 ? 15.515 -2.257 -17.485 1.00 96.75 199 SER A N 1
ATOM 1472 C CA . SER A 1 199 ? 16.870 -1.776 -17.196 1.00 96.75 199 SER A CA 1
ATOM 1473 C C . SER A 1 199 ? 16.879 -0.555 -16.270 1.00 96.75 199 SER A C 1
ATOM 1475 O O . SER A 1 199 ? 17.947 -0.132 -15.831 1.00 96.75 199 SER A O 1
ATOM 1477 N N . GLY A 1 200 ? 15.713 0.055 -16.030 1.00 97.31 200 GLY A N 1
ATOM 1478 C CA . GLY A 1 200 ? 15.559 1.243 -15.198 1.00 97.31 200 GLY A CA 1
ATOM 1479 C C . GLY A 1 200 ? 15.572 0.931 -13.702 1.00 97.31 200 GLY A C 1
ATOM 1480 O O . GLY A 1 200 ? 15.141 -0.135 -13.267 1.00 97.31 200 GLY A O 1
ATOM 1481 N N . PHE A 1 201 ? 16.055 1.892 -12.919 1.00 98.56 201 PHE A N 1
ATOM 1482 C CA . PHE A 1 201 ? 15.924 1.908 -11.466 1.00 98.56 201 PHE A CA 1
ATOM 1483 C C . PHE A 1 201 ? 15.721 3.355 -11.012 1.00 98.56 201 PHE A C 1
ATOM 1485 O O . PHE A 1 201 ? 16.679 4.092 -10.780 1.00 98.56 201 PHE A O 1
ATOM 1492 N N . ASP A 1 202 ? 14.459 3.769 -10.958 1.00 98.50 202 ASP A N 1
ATOM 1493 C CA . ASP A 1 202 ? 14.018 5.115 -10.586 1.00 98.50 202 ASP A CA 1
ATOM 1494 C C . ASP A 1 202 ? 12.656 5.054 -9.865 1.00 98.50 202 ASP A C 1
ATOM 1496 O O . ASP A 1 202 ? 12.220 3.989 -9.437 1.00 98.50 202 ASP A O 1
ATOM 1500 N N . GLN A 1 203 ? 11.988 6.196 -9.686 1.00 97.00 203 GLN A N 1
ATOM 1501 C CA . GLN A 1 203 ? 10.685 6.276 -9.010 1.00 97.00 203 GLN A CA 1
ATOM 1502 C C . GLN A 1 203 ? 9.518 5.599 -9.756 1.00 97.00 203 GLN A C 1
ATOM 1504 O O . GLN A 1 203 ? 8.441 5.422 -9.191 1.00 97.00 203 GLN A O 1
ATOM 1509 N N . THR A 1 204 ? 9.707 5.228 -11.021 1.00 97.94 204 THR A N 1
ATOM 1510 C CA . THR A 1 204 ? 8.705 4.586 -11.876 1.00 97.94 204 THR A CA 1
ATOM 1511 C C . THR A 1 204 ? 9.118 3.163 -12.238 1.00 97.94 204 THR A C 1
ATOM 1513 O O . THR A 1 204 ? 8.290 2.259 -12.169 1.00 97.94 204 THR A O 1
ATOM 1516 N N . TRP A 1 205 ? 10.378 2.936 -12.598 1.00 98.44 205 TRP A N 1
ATOM 1517 C CA . TRP A 1 205 ? 10.862 1.659 -13.113 1.00 98.44 205 TRP A CA 1
ATOM 1518 C C . TRP A 1 205 ? 11.661 0.886 -12.063 1.00 98.44 205 TRP A C 1
ATOM 1520 O O . TRP A 1 205 ? 12.678 1.363 -11.563 1.00 98.44 205 TRP A O 1
ATOM 1530 N N . GLY A 1 206 ? 11.212 -0.332 -11.745 1.00 98.25 206 GLY A N 1
ATOM 1531 C CA . GLY A 1 206 ? 11.959 -1.307 -10.936 1.00 98.25 206 GLY A CA 1
ATOM 1532 C C . GLY A 1 206 ? 12.042 -1.034 -9.425 1.00 98.25 206 GLY A C 1
ATOM 1533 O O . GLY A 1 206 ? 12.578 -1.859 -8.682 1.00 98.25 206 GLY A O 1
ATOM 1534 N N . ASN A 1 207 ? 11.504 0.076 -8.922 1.00 98.69 207 ASN A N 1
ATOM 1535 C CA . ASN A 1 207 ? 11.500 0.388 -7.488 1.00 98.69 207 ASN A CA 1
ATOM 1536 C C . ASN A 1 207 ? 10.768 -0.661 -6.635 1.00 98.69 207 ASN A C 1
ATOM 1538 O O . ASN A 1 207 ? 11.325 -1.129 -5.639 1.00 98.69 207 ASN A O 1
ATOM 1542 N N . TYR A 1 208 ? 9.564 -1.095 -7.022 1.00 98.81 208 TYR A N 1
ATOM 1543 C CA . TYR A 1 208 ? 8.846 -2.137 -6.278 1.00 98.81 208 TYR A CA 1
ATOM 1544 C C . TYR A 1 208 ? 9.443 -3.533 -6.478 1.00 98.81 208 TYR A C 1
ATOM 1546 O O . TYR A 1 208 ? 9.349 -4.361 -5.570 1.00 98.81 208 TYR A O 1
ATOM 1554 N N . ALA A 1 209 ? 10.101 -3.808 -7.609 1.00 98.69 209 ALA A N 1
ATOM 1555 C CA . ALA A 1 209 ? 10.884 -5.035 -7.773 1.00 98.69 209 ALA A CA 1
ATOM 1556 C C . ALA A 1 209 ? 12.038 -5.096 -6.758 1.00 98.69 209 ALA A C 1
ATOM 1558 O O . ALA A 1 209 ? 12.185 -6.095 -6.049 1.00 98.69 209 ALA A O 1
ATOM 1559 N N . SER A 1 210 ? 12.783 -3.995 -6.605 1.00 98.75 210 SER A N 1
ATOM 1560 C CA . SER A 1 210 ? 13.817 -3.859 -5.574 1.00 98.75 210 SER A CA 1
ATOM 1561 C C . SER A 1 210 ? 13.233 -3.998 -4.161 1.00 98.75 210 SER A C 1
ATOM 1563 O O . SER A 1 210 ? 13.736 -4.792 -3.365 1.00 98.75 210 SER A O 1
ATOM 1565 N N . LEU A 1 211 ? 12.120 -3.318 -3.853 1.00 98.88 211 LEU A N 1
ATOM 1566 C CA . LEU A 1 211 ? 11.440 -3.430 -2.555 1.00 98.88 211 LEU A CA 1
ATOM 1567 C C . LEU A 1 211 ? 10.995 -4.868 -2.252 1.00 98.88 211 LEU A C 1
ATOM 1569 O O . LEU A 1 211 ? 11.179 -5.350 -1.132 1.00 98.88 211 LEU A O 1
ATOM 1573 N N . THR A 1 212 ? 10.451 -5.570 -3.247 1.00 98.81 212 THR A N 1
ATOM 1574 C CA . THR A 1 212 ? 10.021 -6.969 -3.120 1.00 98.81 212 THR A CA 1
ATOM 1575 C C . THR A 1 212 ? 11.205 -7.861 -2.747 1.00 98.81 212 THR A C 1
ATOM 1577 O O . THR A 1 212 ? 11.087 -8.673 -1.832 1.00 98.81 212 THR A O 1
ATOM 1580 N N . MET A 1 213 ? 12.384 -7.662 -3.352 1.00 98.31 213 MET A N 1
ATOM 1581 C CA . MET A 1 213 ? 13.600 -8.393 -2.962 1.00 98.31 213 MET A CA 1
ATOM 1582 C C . MET A 1 213 ? 14.010 -8.154 -1.504 1.00 98.31 213 MET A C 1
ATOM 1584 O O . MET A 1 213 ? 14.568 -9.050 -0.881 1.00 98.31 213 MET A O 1
ATOM 1588 N N . GLN A 1 214 ? 13.735 -6.977 -0.940 1.00 98.62 214 GLN A N 1
ATOM 1589 C CA . GLN A 1 214 ? 14.078 -6.674 0.456 1.00 98.62 214 GLN A CA 1
ATOM 1590 C C . GLN A 1 214 ? 13.027 -7.157 1.467 1.00 98.62 214 GLN A C 1
ATOM 1592 O O . GLN A 1 214 ? 13.298 -7.179 2.668 1.00 98.62 214 GLN A O 1
ATOM 1597 N N . THR A 1 215 ? 11.822 -7.510 1.010 1.00 98.62 215 THR A N 1
ATOM 1598 C CA . THR A 1 215 ? 10.660 -7.732 1.891 1.00 98.62 215 THR A CA 1
ATOM 1599 C C . THR A 1 215 ? 9.925 -9.045 1.656 1.00 98.62 215 THR A C 1
ATOM 1601 O O . THR A 1 215 ? 9.024 -9.365 2.424 1.00 98.62 215 THR A O 1
ATOM 1604 N N . HIS A 1 216 ? 10.310 -9.851 0.660 1.00 97.75 216 HIS A N 1
ATOM 1605 C CA . HIS A 1 216 ? 9.572 -11.054 0.249 1.00 97.75 216 HIS A CA 1
ATOM 1606 C C . HIS A 1 216 ? 9.244 -12.040 1.387 1.00 97.75 216 HIS A C 1
ATOM 1608 O O . HIS A 1 216 ? 8.243 -12.743 1.300 1.00 97.75 216 HIS A O 1
ATOM 1614 N N . GLN A 1 217 ? 10.046 -12.104 2.458 1.00 97.50 217 GLN A N 1
ATOM 1615 C CA . GLN A 1 217 ? 9.777 -12.977 3.614 1.00 97.50 217 GLN A CA 1
ATOM 1616 C C . GLN A 1 217 ? 8.618 -12.499 4.504 1.00 97.50 217 GLN A C 1
ATOM 1618 O O . GLN A 1 217 ? 8.128 -13.261 5.334 1.00 97.50 217 GLN A O 1
ATOM 1623 N N . SER A 1 218 ? 8.202 -11.246 4.348 1.00 98.38 218 SER A N 1
ATOM 1624 C CA . SER A 1 218 ? 7.148 -10.597 5.127 1.00 98.38 218 SER A CA 1
ATOM 1625 C C . SER A 1 218 ? 5.848 -10.407 4.344 1.00 98.38 218 SER A C 1
ATOM 1627 O O . SER A 1 218 ? 4.859 -9.973 4.927 1.00 98.38 218 SER A O 1
ATOM 1629 N N . LEU A 1 219 ? 5.833 -10.705 3.040 1.00 98.56 219 LEU A N 1
ATOM 1630 C CA . LEU A 1 219 ? 4.693 -10.415 2.169 1.00 98.56 219 LEU A CA 1
ATOM 1631 C C . LEU A 1 219 ? 3.693 -11.574 2.105 1.00 98.56 219 LEU A C 1
ATOM 1633 O O . LEU A 1 219 ? 4.053 -12.724 1.858 1.00 98.56 219 LEU A O 1
ATOM 1637 N N . ALA A 1 220 ? 2.409 -11.242 2.227 1.00 97.75 220 AL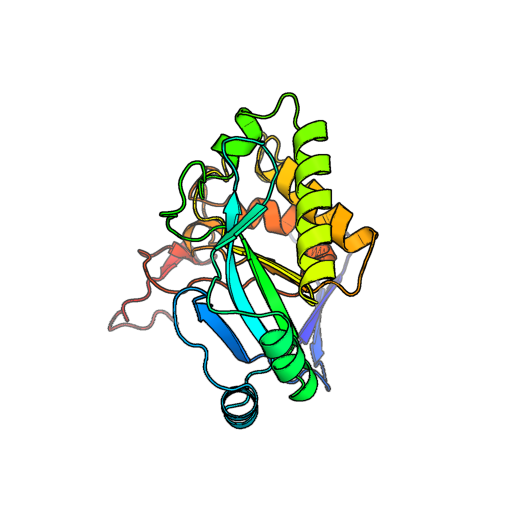A A N 1
ATOM 1638 C CA . ALA A 1 220 ? 1.302 -12.153 1.964 1.00 97.75 220 ALA A CA 1
ATOM 1639 C C . ALA A 1 220 ? 1.035 -12.312 0.454 1.00 97.75 220 ALA A C 1
ATOM 1641 O O . ALA A 1 220 ? 0.724 -13.418 -0.002 1.00 97.75 220 ALA A O 1
ATOM 1642 N N . TRP A 1 221 ? 1.131 -11.217 -0.313 1.00 98.44 221 TRP A N 1
ATOM 1643 C CA . TRP A 1 221 ? 1.120 -11.203 -1.781 1.00 98.44 221 TRP A CA 1
ATOM 1644 C C . TRP A 1 221 ? 1.630 -9.868 -2.350 1.00 98.44 221 TRP A C 1
ATOM 1646 O O . TRP A 1 221 ? 1.770 -8.878 -1.631 1.00 98.44 221 TRP A O 1
ATOM 1656 N N . VAL A 1 222 ? 1.848 -9.855 -3.669 1.00 98.69 222 VAL A N 1
ATOM 1657 C CA . VAL A 1 222 ? 2.038 -8.654 -4.494 1.00 98.69 222 VAL A CA 1
ATOM 1658 C C . VAL A 1 222 ? 0.916 -8.624 -5.536 1.00 98.69 222 VAL A C 1
ATOM 1660 O O . VAL A 1 222 ? 0.774 -9.576 -6.304 1.00 98.69 222 VAL A O 1
ATOM 1663 N N . GLY A 1 223 ? 0.072 -7.593 -5.513 1.00 98.19 223 GLY A N 1
ATOM 1664 C CA . GLY A 1 223 ? -1.076 -7.427 -6.407 1.00 98.19 223 GLY A CA 1
ATOM 1665 C C . GLY A 1 223 ? -0.757 -6.426 -7.510 1.00 98.19 223 GLY A C 1
ATOM 1666 O O . GLY A 1 223 ? -0.716 -5.234 -7.259 1.00 98.19 223 GLY A O 1
ATOM 1667 N N . ILE A 1 224 ? -0.503 -6.892 -8.729 1.00 98.31 224 ILE A N 1
ATOM 1668 C CA . ILE A 1 224 ? -0.074 -6.009 -9.822 1.00 98.31 224 ILE A CA 1
ATOM 1669 C C . ILE A 1 224 ? -1.288 -5.271 -10.399 1.00 98.31 224 ILE A C 1
ATOM 1671 O O . ILE A 1 224 ? -2.272 -5.909 -10.786 1.00 98.31 224 ILE A O 1
ATOM 1675 N N . GLN A 1 225 ? -1.209 -3.943 -10.510 1.00 97.31 225 GLN A N 1
ATOM 1676 C CA . GLN A 1 225 ? -2.236 -3.133 -11.163 1.00 97.31 225 GLN A CA 1
ATOM 1677 C C . GLN A 1 225 ? -2.161 -3.301 -12.693 1.00 97.31 225 GLN A C 1
ATOM 1679 O O . GLN A 1 225 ? -1.463 -2.563 -13.381 1.00 97.31 225 GLN A O 1
ATOM 1684 N N . LEU A 1 226 ? -2.865 -4.291 -13.250 1.00 95.00 226 LEU A N 1
ATOM 1685 C CA . LEU A 1 226 ? -2.888 -4.597 -14.694 1.00 95.00 226 LEU A CA 1
ATOM 1686 C C . LEU A 1 226 ? -3.808 -3.653 -15.499 1.00 95.00 226 LEU A C 1
ATOM 1688 O O . LEU A 1 226 ? -4.603 -4.090 -16.329 1.00 95.00 226 LEU A O 1
ATOM 1692 N N . TYR A 1 227 ? -3.748 -2.356 -15.215 1.00 92.81 227 TYR A N 1
ATOM 1693 C CA . TYR A 1 227 ? -4.578 -1.314 -15.820 1.00 92.81 227 TYR A CA 1
ATOM 1694 C C . TYR A 1 227 ? -3.885 0.052 -15.705 1.00 92.81 227 TYR A C 1
ATOM 1696 O O . TYR A 1 227 ? -2.839 0.166 -15.075 1.00 92.81 227 TYR A O 1
ATOM 1704 N N . ASN A 1 228 ? -4.460 1.088 -16.334 1.00 93.12 228 ASN A N 1
ATOM 1705 C CA . ASN A 1 228 ? -3.961 2.476 -16.304 1.00 93.12 228 ASN A CA 1
ATOM 1706 C C . ASN A 1 228 ? -2.464 2.618 -16.631 1.00 93.12 228 ASN A C 1
ATOM 1708 O O . ASN A 1 228 ? -1.766 3.463 -16.082 1.00 93.12 228 ASN A O 1
ATOM 1712 N N . THR A 1 229 ? -1.967 1.785 -17.542 1.00 92.69 229 THR A N 1
ATOM 1713 C CA . THR A 1 229 ? -0.543 1.678 -17.846 1.00 92.69 229 THR A CA 1
ATOM 1714 C C . THR A 1 229 ? -0.316 1.487 -19.342 1.00 92.69 229 THR A C 1
ATOM 1716 O O . THR A 1 229 ? -1.196 1.004 -20.060 1.00 92.69 229 THR A O 1
ATOM 1719 N N . GLY A 1 230 ? 0.861 1.903 -19.814 1.00 92.25 230 GLY A N 1
ATOM 1720 C CA . GLY A 1 230 ? 1.354 1.542 -21.142 1.00 92.25 230 GLY A CA 1
ATOM 1721 C C . GLY A 1 230 ? 1.795 0.077 -21.194 1.00 92.25 230 GLY A C 1
ATOM 1722 O O . GLY A 1 230 ? 1.435 -0.722 -20.334 1.00 92.25 230 GLY A O 1
ATOM 1723 N N . CYS A 1 231 ? 2.589 -0.293 -22.199 1.00 94.00 231 CYS A N 1
ATOM 1724 C CA . CYS A 1 231 ? 3.216 -1.613 -22.187 1.00 94.00 231 CYS A CA 1
ATOM 1725 C C . CYS A 1 231 ? 4.425 -1.646 -21.235 1.00 94.00 231 CYS A C 1
ATOM 1727 O O . CYS A 1 231 ? 5.065 -0.619 -20.993 1.00 94.00 231 CYS A O 1
ATOM 1729 N N . ALA A 1 232 ? 4.760 -2.831 -20.729 1.00 94.94 232 ALA A N 1
ATOM 1730 C CA . ALA A 1 232 ? 6.015 -3.099 -20.031 1.00 94.94 232 ALA A CA 1
ATOM 1731 C C . ALA A 1 232 ? 6.596 -4.448 -20.471 1.00 94.94 232 ALA A C 1
ATOM 1733 O O . ALA A 1 232 ? 5.873 -5.305 -20.983 1.00 94.94 232 ALA A O 1
ATOM 1734 N N . PHE A 1 233 ? 7.901 -4.640 -20.285 1.00 94.50 233 PHE A N 1
ATOM 1735 C CA . PHE A 1 233 ? 8.575 -5.830 -20.794 1.00 94.50 233 PHE A CA 1
ATOM 1736 C C . PHE A 1 233 ? 8.303 -7.080 -19.949 1.00 94.50 233 PHE A C 1
ATOM 1738 O O . PHE A 1 233 ? 8.418 -7.070 -18.718 1.00 94.50 233 PHE A O 1
ATOM 1745 N N . GLY A 1 234 ? 8.016 -8.184 -20.637 1.00 91.88 234 GLY A N 1
ATOM 1746 C CA . GLY A 1 234 ? 8.258 -9.527 -20.136 1.00 91.88 234 GLY A CA 1
ATOM 1747 C C . GLY A 1 234 ? 9.757 -9.848 -20.115 1.00 91.88 234 GLY A C 1
ATOM 1748 O O . GLY A 1 234 ? 10.593 -9.132 -20.670 1.00 91.88 234 GLY A O 1
ATOM 1749 N N . ILE A 1 235 ? 10.125 -10.949 -19.457 1.00 89.94 235 ILE A N 1
ATOM 1750 C CA . ILE A 1 235 ? 11.526 -11.413 -19.407 1.00 89.94 235 ILE A CA 1
ATOM 1751 C C . ILE A 1 235 ? 12.042 -11.918 -20.767 1.00 89.94 235 ILE A C 1
ATOM 1753 O O . ILE A 1 235 ? 13.247 -12.038 -20.968 1.00 89.94 235 ILE A O 1
ATOM 1757 N N . ASP A 1 236 ? 11.122 -12.190 -21.689 1.00 89.06 236 ASP A N 1
ATOM 1758 C CA . ASP A 1 236 ? 11.328 -12.493 -23.107 1.00 89.06 236 ASP A CA 1
ATOM 1759 C C . ASP A 1 236 ? 11.632 -11.248 -23.957 1.00 89.06 236 ASP A C 1
ATOM 1761 O O . ASP A 1 236 ? 11.850 -11.367 -25.158 1.00 89.06 236 ASP A O 1
ATOM 1765 N N . GLN A 1 237 ? 11.689 -10.066 -23.330 1.00 91.50 237 GLN A N 1
ATOM 1766 C CA . GLN A 1 237 ? 11.935 -8.769 -23.966 1.00 91.50 237 GLN A CA 1
ATOM 1767 C C . GLN A 1 237 ? 10.785 -8.277 -24.861 1.00 91.50 237 GLN A C 1
ATOM 1769 O O . GLN A 1 237 ? 10.950 -7.288 -25.578 1.00 91.50 237 GLN A O 1
ATOM 1774 N N . VAL A 1 238 ? 9.603 -8.896 -24.780 1.00 90.44 238 VAL A N 1
ATOM 1775 C CA . VAL A 1 238 ? 8.389 -8.438 -25.471 1.00 90.44 238 VAL A CA 1
ATOM 1776 C C . VAL A 1 238 ? 7.625 -7.466 -24.571 1.00 90.44 238 VAL A C 1
ATOM 1778 O O . VAL A 1 238 ? 7.522 -7.673 -23.364 1.00 90.44 238 VAL A O 1
ATOM 1781 N N . CYS A 1 239 ? 7.113 -6.367 -25.132 1.00 92.00 239 CYS A N 1
ATOM 1782 C CA . CYS A 1 239 ? 6.378 -5.352 -24.372 1.00 92.00 239 CYS A CA 1
ATOM 1783 C C . CYS A 1 239 ? 4.870 -5.629 -24.422 1.00 92.00 239 CYS A C 1
ATOM 1785 O O . CYS A 1 239 ? 4.242 -5.456 -25.465 1.00 92.00 239 CYS A O 1
ATOM 1787 N N . TYR A 1 240 ? 4.281 -6.007 -23.288 1.00 89.44 240 TYR A N 1
ATOM 1788 C CA . TYR A 1 240 ? 2.859 -6.334 -23.164 1.00 89.44 240 TYR A CA 1
ATOM 1789 C C . TYR A 1 240 ? 2.098 -5.182 -22.511 1.00 89.44 240 TYR A C 1
ATOM 1791 O O . TYR A 1 240 ? 2.555 -4.626 -21.512 1.00 89.44 240 TYR A O 1
ATOM 1799 N N . GLY A 1 241 ? 0.942 -4.817 -23.067 1.00 89.06 241 GLY A N 1
ATOM 1800 C CA . GLY A 1 241 ? 0.056 -3.779 -22.531 1.00 89.06 241 GLY A CA 1
ATOM 1801 C C . GLY A 1 241 ? -1.361 -4.300 -22.266 1.00 89.06 241 GLY A C 1
ATOM 1802 O O . GLY A 1 241 ? -1.690 -5.416 -22.661 1.00 89.06 241 GLY A O 1
ATOM 1803 N N . PRO A 1 242 ? -2.220 -3.501 -21.608 1.00 80.44 242 PRO A N 1
ATOM 1804 C CA . PRO A 1 242 ? -3.584 -3.912 -21.267 1.00 80.44 242 PRO A CA 1
ATOM 1805 C C . PRO A 1 242 ? -4.529 -3.952 -22.479 1.00 80.44 242 PRO A C 1
ATOM 1807 O O . PRO A 1 242 ? -5.564 -4.616 -22.429 1.00 80.44 242 PRO A O 1
ATOM 1810 N N . THR A 1 243 ? -4.200 -3.245 -23.565 1.00 71.69 243 THR A N 1
ATOM 1811 C CA . THR A 1 243 ? -4.962 -3.312 -24.816 1.00 71.69 243 THR A CA 1
ATOM 1812 C C . THR A 1 243 ? -4.632 -4.625 -25.529 1.00 71.69 243 THR A C 1
ATOM 1814 O O . THR A 1 243 ? -3.454 -4.849 -25.813 1.00 71.69 243 THR A O 1
ATOM 1817 N N . PRO A 1 244 ? -5.625 -5.474 -25.854 1.00 56.91 244 PRO A N 1
ATOM 1818 C CA . PRO A 1 244 ? -5.384 -6.676 -26.639 1.00 56.91 244 PRO A CA 1
ATOM 1819 C C . PRO A 1 244 ? -4.723 -6.296 -27.965 1.00 56.91 244 PRO A C 1
ATOM 1821 O O . PRO A 1 244 ? -5.257 -5.473 -28.708 1.00 56.91 244 PRO A O 1
ATOM 1824 N N . THR A 1 245 ? -3.564 -6.873 -28.265 1.00 55.06 245 THR A N 1
ATOM 1825 C CA . THR A 1 245 ? -3.069 -6.904 -29.638 1.00 55.06 245 THR A CA 1
ATOM 1826 C C . THR A 1 245 ? -3.813 -8.024 -30.359 1.00 55.06 245 THR A C 1
ATOM 1828 O O . THR A 1 245 ? -3.928 -9.127 -29.831 1.00 55.06 245 THR A O 1
ATOM 1831 N N . ASP A 1 246 ? -4.314 -7.770 -31.571 1.00 50.94 246 ASP A N 1
ATOM 1832 C CA . ASP A 1 246 ? -5.032 -8.768 -32.396 1.00 50.94 246 ASP A CA 1
ATOM 1833 C C . ASP A 1 246 ? -4.169 -9.990 -32.782 1.00 50.94 246 ASP A C 1
ATOM 1835 O O . ASP A 1 246 ? -4.628 -10.919 -33.445 1.00 50.94 246 ASP A O 1
ATOM 1839 N N . ILE A 1 247 ? -2.904 -9.992 -32.367 1.00 46.44 247 ILE A N 1
ATOM 1840 C CA . ILE A 1 247 ? -1.959 -11.085 -32.502 1.00 46.44 247 ILE A CA 1
ATOM 1841 C C . ILE A 1 247 ? -1.526 -11.447 -31.077 1.00 46.44 247 ILE A C 1
ATOM 1843 O O . ILE A 1 247 ? -0.816 -10.653 -30.450 1.00 46.44 247 ILE A O 1
ATOM 1847 N N . PRO A 1 248 ? -1.977 -12.585 -30.527 1.00 45.25 248 PRO A N 1
ATOM 1848 C CA . PRO A 1 248 ? -1.399 -13.100 -29.302 1.00 45.25 248 PRO A CA 1
ATOM 1849 C C . PRO A 1 248 ? 0.009 -13.618 -29.616 1.00 45.25 248 PRO A C 1
ATOM 1851 O O . PRO A 1 248 ? 0.161 -14.559 -30.394 1.00 45.25 248 PRO A O 1
ATOM 1854 N N . ASP A 1 249 ? 1.024 -12.979 -29.038 1.00 45.69 249 ASP A N 1
ATOM 1855 C CA . ASP A 1 249 ? 2.390 -13.507 -28.997 1.00 45.69 249 ASP A CA 1
ATOM 1856 C C . ASP A 1 249 ? 2.401 -14.606 -27.913 1.00 45.69 249 ASP A C 1
ATOM 1858 O O . ASP A 1 249 ? 2.435 -14.310 -26.717 1.00 45.69 249 ASP A O 1
ATOM 1862 N N . PHE A 1 250 ? 2.212 -15.865 -28.326 1.00 45.50 250 PHE A N 1
ATOM 1863 C CA . PHE A 1 250 ? 2.402 -17.064 -27.498 1.00 45.50 250 PHE A CA 1
ATOM 1864 C C . PHE A 1 250 ? 3.623 -17.837 -27.991 1.00 45.50 250 PHE A C 1
ATOM 1866 O O . PHE A 1 250 ? 3.703 -18.070 -29.220 1.00 45.50 250 PHE A O 1
#

InterPro domains:
  IPR001223 Glycoside hydrolase family 18, catalytic domain [PF00704] (33-196)
  IPR001223 Glycoside hydrolase family 18, catalytic domain [PS51910] (32-250)
  IPR001579 Glycosyl hydrolase family 18, active site [PS01095] (143-151)
  IPR017853 Glycoside hydrolase superfamily [SSF51445] (31-233)
  IPR050314 Glycosyl hydrolase family 18 [PTHR11177] (30-192)

pLDDT: mean 93.17, std 12.04, range [45.25, 98.94]

Secondary structure (DSSP, 8-state):
--EEEEEESSS----TT---EEEEEE-SS-----EEEEETTSPPPPHHHHHHTT--EEEEEEEEEESSSTT-EEE--TT--HHHHHHHHHTT-EEEEEEE-S---STTEESBHHHHHHHSS-HHHHHHHHHHHHHHHHHHHT-SEEEEE--B-----EETTEE-THHHHHHHHHHHHHHH-TT-EEEE--BHHHHSB-S--SSSSSHHHHHHHHHGGG-SEE--B-SS---EE-TTS-EE-SSPPSS---

Organism: Legionella pneumophila (NCBI:txid446)